Protein AF-A0A6A1VJR3-F1 (afdb_monomer)

InterPro domains:
  IPR004252 Probable transposase, Ptta/En/Spm, plant [PF03004] (44-115)

Organism: NCBI:txid262757

Mean predicted aligned error: 19.26 Å

Sequence (245 aa):
MKQKLKRIPKKVGTKIRSKVIATLLRMRHRAITCKNQILINNFFHKRSKQNKKNRSKLTVNHAAGSRSFQRTRACMKNQESGNINPAELYKKNYTNKDGIWTSEGAREIYERMDAFQRQCDLEGKTYTEIEHQLAKARDEIEAMRAAREKDLQEFAKKQAEMEATLRDHREEQRVEQERIRLEQEERMKREQEHMQQGTRAHAKGARALRAEISKELEKKMSSVMEKKMSDMSKRLFSQFGGSKR

Foldseek 3Di:
DDDDDDDDDPPPVVVVVVVVVVVVVVVVVVVVVVVVVVVVVVVVVVVVVVVVVVVVPDQDPPPPDPVSLVVLVVVVCVVDVDDDDPLVSLQVNQATPVSHGVDPVSVVVSVVSVVVVVVCVVVVPDPVNVVVVVVVVVVVVVVVVVVVVVVVVVVVVVVVVVVVVVVVVVVVVVVVVVVVVVVVVVVVVVVVVVVVVVVVVVVVVVVVVVVVVVVVVVVVVVVVVVVVVVVVVVVVCVVPVPDDD

Secondary structure (DSSP, 8-state):
-----PPPPTHHHHHHHHHHHHHHHHHHHHHHHHHHHHHHHHHHHHHHHHHHHHHHT-SS----SHHHHHHHHHHHHTTSSSPPPHHHHHHHHHB-TTS-BS-HHHHHHHHHHHHHHHHHHHHT--HHHHHHHHHHHHHHHHHHHHHHHHHHHHHHHHHHHHHHHHHHHHHHHHHHHHHHHHHHHHHHHHHHHHHHHHHHHHHHHHHHHHHHHHHHHHHHHHHHHHHHHHHHHHHHHHHHS----

Radius of gyration: 67.04 Å; Cα contacts (8 Å, |Δi|>4): 44; chains: 1; bounding box: 123×110×189 Å

pLDDT: mean 81.57, std 14.19, range [41.84, 97.94]

Structure (mmCIF, N/CA/C/O backbone):
data_AF-A0A6A1VJR3-F1
#
_entry.id   AF-A0A6A1VJR3-F1
#
loop_
_atom_site.group_PDB
_atom_site.id
_atom_site.type_symbol
_atom_site.label_atom_id
_atom_site.label_alt_id
_atom_site.label_comp_id
_atom_site.label_asym_id
_atom_site.label_entity_id
_atom_site.label_seq_id
_atom_site.pdbx_PDB_ins_code
_atom_site.Cartn_x
_atom_site.Cartn_y
_atom_site.Cartn_z
_atom_site.occupancy
_atom_site.B_iso_or_equiv
_atom_site.auth_seq_id
_atom_site.auth_comp_id
_atom_site.auth_asym_id
_atom_site.auth_atom_id
_atom_site.pdbx_PDB_model_num
ATOM 1 N N . MET A 1 1 ? 8.946 88.472 82.057 1.00 41.84 1 MET A N 1
ATOM 2 C CA . MET A 1 1 ? 9.487 87.509 81.069 1.00 41.84 1 MET A CA 1
ATOM 3 C C . MET A 1 1 ? 8.336 86.857 80.308 1.00 41.84 1 MET A C 1
ATOM 5 O O . MET A 1 1 ? 7.539 86.157 80.915 1.00 41.84 1 MET A O 1
ATOM 9 N N . LYS A 1 2 ? 8.181 87.141 79.007 1.00 45.72 2 LYS A N 1
ATOM 10 C CA . LYS A 1 2 ? 7.113 86.566 78.168 1.00 45.72 2 LYS A CA 1
ATOM 11 C C . LYS A 1 2 ? 7.590 85.228 77.593 1.00 45.72 2 LYS A C 1
ATOM 13 O O . LYS A 1 2 ? 8.343 85.224 76.629 1.00 45.72 2 LYS A O 1
ATOM 18 N N . GLN A 1 3 ? 7.145 84.103 78.145 1.00 50.97 3 GLN A N 1
ATOM 19 C CA . GLN A 1 3 ? 7.228 82.811 77.458 1.00 50.97 3 GLN A CA 1
ATOM 20 C C . GLN A 1 3 ? 5.816 82.384 77.074 1.00 50.97 3 GLN A C 1
ATOM 22 O O . GLN A 1 3 ? 5.014 82.029 77.934 1.00 50.97 3 GLN A O 1
ATOM 27 N N . LYS A 1 4 ? 5.490 82.433 75.780 1.00 49.91 4 LYS A N 1
ATOM 28 C CA . LYS A 1 4 ? 4.275 81.802 75.265 1.00 49.91 4 LYS A CA 1
ATOM 29 C C . LYS A 1 4 ? 4.565 80.999 73.999 1.00 49.91 4 LYS A C 1
ATOM 31 O O . LYS A 1 4 ? 4.852 81.541 72.941 1.00 49.91 4 LYS A O 1
ATOM 36 N N . LEU A 1 5 ? 4.379 79.693 74.198 1.00 50.50 5 LEU A N 1
ATOM 37 C CA . LEU A 1 5 ? 3.800 78.705 73.289 1.00 50.50 5 LEU A CA 1
ATOM 38 C C . LEU A 1 5 ? 4.655 78.265 72.090 1.00 50.50 5 LEU A C 1
ATOM 40 O O . LEU A 1 5 ? 4.442 78.670 70.949 1.00 50.50 5 LEU A O 1
ATOM 44 N N . LYS A 1 6 ? 5.525 77.274 72.341 1.00 58.12 6 LYS A N 1
ATOM 45 C CA . LYS A 1 6 ? 5.940 76.314 71.305 1.00 58.12 6 LYS A CA 1
ATOM 46 C C . LYS A 1 6 ? 4.683 75.618 70.763 1.00 58.12 6 LYS A C 1
ATOM 48 O O . LYS A 1 6 ? 3.972 74.938 71.500 1.00 58.12 6 LYS A O 1
ATOM 53 N N . ARG A 1 7 ? 4.398 75.818 69.471 1.00 57.84 7 ARG A N 1
ATOM 54 C CA . ARG A 1 7 ? 3.301 75.168 68.738 1.00 57.84 7 ARG A CA 1
ATOM 55 C C . ARG A 1 7 ? 3.433 73.644 68.829 1.00 57.84 7 ARG A C 1
ATOM 57 O O . ARG A 1 7 ? 4.378 73.069 68.298 1.00 57.84 7 ARG A O 1
ATOM 64 N N . ILE A 1 8 ? 2.444 72.997 69.441 1.00 57.97 8 ILE A N 1
ATOM 65 C CA . ILE A 1 8 ? 2.274 71.540 69.399 1.00 57.97 8 ILE A CA 1
ATOM 66 C C . ILE A 1 8 ? 1.983 71.129 67.938 1.00 57.97 8 ILE A C 1
ATOM 68 O O . ILE A 1 8 ? 1.106 71.723 67.299 1.00 57.97 8 ILE A O 1
ATOM 72 N N . PRO A 1 9 ? 2.687 70.138 67.363 1.00 53.12 9 PRO A N 1
ATOM 73 C CA . PRO A 1 9 ? 2.502 69.751 65.969 1.00 53.12 9 PRO A CA 1
ATOM 74 C C . PRO A 1 9 ? 1.171 69.006 65.763 1.00 53.12 9 PRO A C 1
ATOM 76 O O . PRO A 1 9 ? 0.980 67.894 66.250 1.00 53.12 9 PRO A O 1
ATOM 79 N N . LYS A 1 10 ? 0.273 69.566 64.934 1.00 55.84 10 LYS A N 1
ATOM 80 C CA . LYS A 1 10 ? -1.026 68.982 64.508 1.00 55.84 10 LYS A CA 1
ATOM 81 C C . LYS A 1 10 ? -0.933 67.611 63.791 1.00 55.84 10 LYS A C 1
ATOM 83 O O . LYS A 1 10 ? -1.941 67.089 63.327 1.00 55.84 10 LYS A O 1
ATOM 88 N N . LYS A 1 11 ? 0.262 67.020 63.664 1.00 53.94 11 LYS A N 1
ATOM 89 C CA . LYS A 1 11 ? 0.548 65.857 62.803 1.00 53.94 11 LYS A CA 1
ATOM 90 C C . LYS A 1 11 ? 0.338 64.487 63.469 1.00 53.94 11 LYS A C 1
ATOM 92 O O . LYS A 1 11 ? 0.287 63.486 62.762 1.00 53.94 11 LYS A O 1
ATOM 97 N N . VAL A 1 12 ? 0.199 64.410 64.797 1.00 53.69 12 VAL A N 1
ATOM 98 C CA . VAL A 1 12 ? 0.071 63.115 65.507 1.00 53.69 12 VAL A CA 1
ATOM 99 C C . VAL A 1 12 ? -1.386 62.619 65.538 1.00 53.69 12 VAL A C 1
ATOM 101 O O . VAL A 1 12 ? -1.647 61.438 65.310 1.00 53.69 12 VAL A O 1
ATOM 104 N N . GLY A 1 13 ? -2.360 63.522 65.708 1.00 51.47 13 GLY A N 1
ATOM 105 C CA . GLY A 1 13 ? -3.788 63.173 65.774 1.00 51.47 13 GLY A CA 1
ATOM 106 C C . GLY A 1 13 ? -4.397 62.697 64.447 1.00 51.47 13 GLY A C 1
ATOM 107 O O . GLY A 1 13 ? -5.284 61.845 64.442 1.00 51.47 13 GLY A O 1
ATOM 108 N N . THR A 1 14 ? -3.899 63.181 63.306 1.00 55.81 14 THR A N 1
ATOM 109 C CA . THR A 1 14 ? -4.382 62.780 61.970 1.00 55.81 14 THR A CA 1
ATOM 110 C C . THR A 1 14 ? -3.954 61.363 61.589 1.00 55.81 14 THR A C 1
ATOM 112 O O . THR A 1 14 ? -4.728 60.646 60.960 1.00 55.81 14 THR A O 1
ATOM 115 N N . LYS A 1 15 ? -2.767 60.916 62.025 1.00 56.97 15 LYS A N 1
ATOM 116 C CA . LYS A 1 15 ? -2.216 59.582 61.720 1.00 56.97 15 LYS A CA 1
ATOM 117 C C . LYS A 1 15 ? -2.874 58.458 62.532 1.00 56.97 15 LYS A C 1
ATOM 119 O O . LYS A 1 15 ? -2.977 57.330 62.059 1.00 56.97 15 LYS A O 1
ATOM 124 N N . ILE A 1 16 ? -3.339 58.762 63.745 1.00 60.34 16 ILE A N 1
ATOM 125 C CA . ILE A 1 16 ? -4.115 57.824 64.573 1.00 60.34 16 ILE A CA 1
ATOM 126 C C . ILE A 1 16 ? -5.550 57.728 64.041 1.00 60.34 16 ILE A C 1
ATOM 128 O O . ILE A 1 16 ? -6.042 56.625 63.814 1.00 60.34 16 ILE A O 1
ATOM 132 N N . ARG A 1 17 ? -6.191 58.868 63.736 1.00 60.53 17 ARG A N 1
ATOM 133 C CA . ARG A 1 17 ? -7.536 58.894 63.135 1.00 60.53 17 ARG A CA 1
ATOM 134 C C . ARG A 1 17 ? -7.581 58.167 61.787 1.00 60.53 17 ARG A C 1
ATOM 136 O O . ARG A 1 17 ? -8.498 57.383 61.565 1.00 60.53 17 ARG A O 1
ATOM 143 N N . SER A 1 18 ? -6.574 58.340 60.925 1.00 64.25 18 SER A N 1
ATOM 144 C CA . SER A 1 18 ? -6.518 57.640 59.634 1.00 64.25 18 SER A CA 1
ATOM 145 C C . SER A 1 18 ? -6.341 56.124 59.781 1.00 64.25 18 SER A C 1
ATOM 147 O O . SER A 1 18 ? -7.000 55.367 59.071 1.00 64.25 18 SER A O 1
ATOM 149 N N . LYS A 1 19 ? -5.533 55.656 60.744 1.00 71.25 19 LYS A N 1
ATOM 150 C CA . LYS A 1 19 ? -5.387 54.221 61.047 1.00 71.25 19 LYS A CA 1
ATOM 151 C C . LYS A 1 19 ? -6.678 53.601 61.584 1.00 71.25 19 LYS A C 1
ATOM 153 O O . LYS A 1 19 ? -7.037 52.505 61.161 1.00 71.25 19 LYS A O 1
ATOM 158 N N . VAL A 1 20 ? -7.383 54.293 62.480 1.00 77.25 20 VAL A N 1
ATOM 159 C CA . VAL A 1 20 ? -8.661 53.817 63.038 1.00 77.25 20 VAL A CA 1
ATOM 160 C C . VAL A 1 20 ? -9.730 53.726 61.947 1.00 77.25 20 VAL A C 1
ATOM 162 O O . VAL A 1 20 ? -10.380 52.689 61.812 1.00 77.25 20 VAL A O 1
ATOM 165 N N . ILE A 1 21 ? -9.851 54.755 61.101 1.00 76.62 21 ILE A N 1
ATOM 166 C CA . ILE A 1 21 ? -10.787 54.760 59.967 1.00 76.62 21 ILE A CA 1
ATOM 167 C C . ILE A 1 21 ? -10.450 53.638 58.972 1.00 76.62 21 ILE A C 1
ATOM 169 O O . ILE A 1 21 ? -11.341 52.896 58.562 1.00 76.62 21 ILE A O 1
ATOM 173 N N . ALA A 1 22 ? -9.171 53.437 58.637 1.00 75.06 22 ALA A N 1
ATOM 174 C CA . ALA A 1 22 ? -8.743 52.358 57.744 1.00 75.06 22 ALA A CA 1
ATOM 175 C C . ALA A 1 22 ? -9.049 50.958 58.307 1.00 75.06 22 ALA A C 1
ATOM 177 O O . ALA A 1 22 ? -9.389 50.036 57.564 1.00 75.06 22 ALA A O 1
ATOM 178 N N . THR A 1 23 ? -8.944 50.765 59.622 1.00 79.69 23 THR A N 1
ATOM 179 C CA . THR A 1 23 ? -9.302 49.495 60.271 1.00 79.69 23 THR A CA 1
ATOM 180 C C . THR A 1 23 ? -10.814 49.269 60.269 1.00 79.69 23 THR A C 1
ATOM 182 O O . THR A 1 23 ? -11.252 48.184 59.891 1.00 79.69 23 THR A O 1
ATOM 185 N N . LEU A 1 24 ? -11.617 50.295 60.566 1.00 82.25 24 LEU A N 1
ATOM 186 C CA . LEU A 1 24 ? -13.082 50.219 60.489 1.00 82.25 24 LEU A CA 1
ATOM 187 C C . LEU A 1 24 ? -13.577 49.918 59.066 1.00 82.25 24 LEU A C 1
ATOM 189 O O . LEU A 1 24 ? -14.458 49.077 58.884 1.00 82.25 24 LEU A O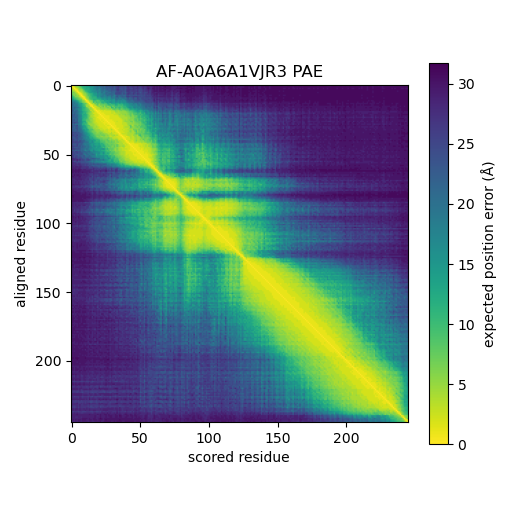 1
ATOM 193 N N . LEU A 1 25 ? -12.982 50.546 58.048 1.00 82.31 25 LEU A N 1
ATOM 194 C CA . LEU A 1 25 ? -13.295 50.269 56.644 1.00 82.31 25 LEU A CA 1
ATOM 195 C C . LEU A 1 25 ? -12.939 48.829 56.249 1.00 82.31 25 LEU A C 1
ATOM 197 O O . LEU A 1 25 ? -13.741 48.161 55.598 1.00 82.31 25 LEU A O 1
ATOM 201 N N . ARG A 1 26 ? -11.794 48.303 56.704 1.00 77.31 26 ARG A N 1
ATOM 202 C CA . ARG A 1 26 ? -11.412 46.896 56.477 1.00 77.31 26 ARG A CA 1
ATOM 203 C C . ARG A 1 26 ? -12.354 45.911 57.167 1.00 77.31 26 ARG A C 1
ATOM 205 O O . ARG A 1 26 ? -12.714 44.902 56.563 1.00 77.31 26 ARG A O 1
ATOM 212 N N . MET A 1 27 ? -12.784 46.199 58.396 1.00 83.62 27 MET A N 1
ATOM 213 C CA . MET A 1 27 ? -13.771 45.377 59.106 1.00 83.62 27 MET A CA 1
ATOM 214 C C . MET A 1 27 ? -15.122 45.374 58.383 1.00 83.62 27 MET A C 1
ATOM 216 O O . MET A 1 27 ? -15.705 44.309 58.192 1.00 83.62 27 MET A O 1
ATOM 220 N N . ARG A 1 28 ? -15.587 46.538 57.909 1.00 81.50 28 ARG A N 1
ATOM 221 C CA . ARG A 1 28 ? -16.808 46.645 57.094 1.00 81.50 28 ARG A CA 1
ATOM 222 C C . ARG A 1 28 ? -16.696 45.869 55.788 1.00 81.50 28 ARG A C 1
ATOM 224 O O . ARG A 1 28 ? -17.597 45.098 55.476 1.00 81.50 28 ARG A O 1
ATOM 231 N N . HIS A 1 29 ? -15.584 46.009 55.069 1.00 79.00 29 HIS A N 1
ATOM 232 C CA . HIS A 1 29 ? -15.345 45.258 53.840 1.00 79.00 29 HIS A CA 1
ATOM 233 C C . HIS A 1 29 ? -15.372 43.743 54.094 1.00 79.00 29 HIS A C 1
ATOM 235 O O . HIS A 1 29 ? -16.088 43.029 53.402 1.00 79.00 29 HIS A O 1
ATOM 241 N N . ARG A 1 30 ? -14.685 43.249 55.138 1.00 76.19 30 ARG A N 1
ATOM 242 C CA . ARG A 1 30 ? -14.718 41.824 55.528 1.00 76.19 30 ARG A CA 1
ATOM 243 C C . ARG A 1 30 ? -16.117 41.336 55.910 1.00 76.19 30 ARG A C 1
ATOM 245 O O . ARG A 1 30 ? -16.492 40.219 55.568 1.00 76.19 30 ARG A O 1
ATOM 252 N N . ALA A 1 31 ? -16.898 42.154 56.613 1.00 77.56 31 ALA A N 1
ATOM 253 C CA . ALA A 1 31 ? -18.269 41.804 56.972 1.00 77.56 31 ALA A CA 1
ATOM 254 C C . ALA A 1 31 ? -19.175 41.704 55.733 1.00 77.56 31 ALA A C 1
ATOM 256 O O . ALA A 1 31 ? -19.999 40.795 55.648 1.00 77.56 31 ALA A O 1
ATOM 257 N N . ILE A 1 32 ? -19.003 42.604 54.759 1.00 76.56 32 ILE A N 1
ATOM 258 C CA . ILE A 1 32 ? -19.738 42.580 53.487 1.00 76.56 32 ILE A CA 1
ATOM 259 C C . ILE A 1 32 ? -19.333 41.359 52.654 1.00 76.56 32 ILE A C 1
ATOM 261 O O . ILE A 1 32 ? -20.208 40.628 52.195 1.00 76.56 32 ILE A O 1
ATOM 265 N N . THR A 1 33 ? -18.034 41.077 52.507 1.00 68.50 33 THR A N 1
ATOM 266 C CA . THR A 1 33 ? -17.574 39.906 51.741 1.00 68.50 33 THR A CA 1
ATOM 267 C C . THR A 1 33 ? -18.037 38.595 52.372 1.00 68.50 33 THR A C 1
ATOM 269 O O . THR A 1 33 ? -18.496 37.710 51.656 1.00 68.50 33 THR A O 1
ATOM 272 N N . CYS A 1 34 ? -18.002 38.481 53.703 1.00 72.06 34 CYS A N 1
ATOM 273 C CA . CYS A 1 34 ? -18.505 37.307 54.417 1.00 72.06 34 CYS A CA 1
ATOM 274 C C . CYS A 1 34 ? -20.017 37.109 54.205 1.00 72.06 34 CYS A C 1
ATOM 276 O O . CYS A 1 34 ? -20.459 36.016 53.851 1.00 72.06 34 CYS A O 1
ATOM 278 N N . LYS A 1 35 ? -20.819 38.177 54.330 1.00 77.56 35 LYS A N 1
ATOM 279 C CA . LYS A 1 35 ? -22.266 38.123 54.058 1.00 77.56 35 LYS A CA 1
ATOM 280 C C . LYS A 1 35 ? -22.563 37.723 52.613 1.00 77.56 35 LYS A C 1
ATOM 282 O O . LYS A 1 35 ? -23.411 36.863 52.390 1.00 77.56 35 LYS A O 1
ATOM 287 N N . ASN A 1 36 ? -21.837 38.285 51.649 1.00 76.81 36 ASN A N 1
ATOM 288 C CA . ASN A 1 36 ? -21.990 37.935 50.239 1.00 76.81 36 ASN A CA 1
ATOM 289 C C . ASN A 1 36 ? -21.641 36.461 49.989 1.00 76.81 36 ASN A C 1
ATOM 291 O O . ASN A 1 36 ? -22.401 35.769 49.318 1.00 76.81 36 ASN A O 1
ATOM 295 N N . GLN A 1 37 ? -20.569 35.944 50.597 1.00 72.31 37 GLN A N 1
ATOM 296 C CA . GLN A 1 37 ? -20.203 34.529 50.492 1.00 72.31 37 GLN A CA 1
ATOM 297 C C . GLN A 1 37 ? -21.298 33.604 51.046 1.00 72.31 37 GLN A C 1
ATOM 299 O O . GLN A 1 37 ? -21.641 32.602 50.419 1.00 72.31 37 GLN A O 1
ATOM 304 N N . ILE A 1 38 ? -21.886 33.948 52.196 1.00 77.62 38 ILE A N 1
ATOM 305 C CA . ILE A 1 38 ? -22.983 33.182 52.808 1.00 77.62 38 ILE A CA 1
ATOM 306 C C . ILE A 1 38 ? -24.231 33.202 51.915 1.00 77.62 38 ILE A C 1
ATOM 308 O O . ILE A 1 38 ? -24.852 32.160 51.698 1.00 77.62 38 ILE A O 1
ATOM 312 N N . LEU A 1 39 ? -24.594 34.363 51.364 1.00 75.88 39 LEU A N 1
ATOM 313 C CA . LEU A 1 39 ? -25.741 34.498 50.460 1.00 75.88 39 LEU A CA 1
ATOM 314 C C . LEU A 1 39 ? -25.555 33.681 49.180 1.00 75.88 39 LEU A C 1
ATOM 316 O O . LEU A 1 39 ? -26.463 32.947 48.784 1.00 75.88 39 LEU A O 1
ATOM 320 N N . ILE A 1 40 ? -24.364 33.749 48.582 1.00 73.94 40 ILE A N 1
ATOM 321 C CA . ILE A 1 40 ? -23.993 32.960 47.406 1.00 73.94 40 ILE A CA 1
ATOM 322 C C . ILE A 1 40 ? -24.095 31.461 47.728 1.00 73.94 40 ILE A C 1
ATOM 324 O O . ILE A 1 40 ? -24.782 30.724 47.019 1.00 73.94 40 ILE A O 1
ATOM 328 N N . ASN A 1 41 ? -23.510 31.008 48.840 1.00 80.25 41 ASN A N 1
ATOM 329 C CA . ASN A 1 41 ? -23.563 29.604 49.262 1.00 80.25 41 ASN A CA 1
ATOM 330 C C . ASN A 1 41 ? -25.002 29.113 49.496 1.00 80.25 41 ASN A C 1
ATOM 332 O O . ASN A 1 41 ? -25.361 28.014 49.062 1.00 80.25 41 ASN A O 1
ATOM 336 N N . ASN A 1 42 ? -25.849 29.929 50.126 1.00 84.56 42 ASN A N 1
ATOM 337 C CA . ASN A 1 42 ? -27.261 29.614 50.351 1.00 84.56 42 ASN A CA 1
ATOM 338 C C . ASN A 1 42 ? -28.055 29.538 49.040 1.00 84.56 42 ASN A C 1
ATOM 340 O O . ASN A 1 42 ? -28.904 28.656 48.878 1.00 84.56 42 ASN A O 1
ATOM 344 N N . PHE A 1 43 ? -27.768 30.423 48.084 1.00 84.25 43 PHE A N 1
ATOM 345 C CA . PHE A 1 43 ? -28.367 30.391 46.752 1.00 84.25 43 PHE A CA 1
ATOM 346 C C . PHE A 1 43 ? -27.988 29.115 45.988 1.00 84.25 43 PHE A C 1
ATOM 348 O O . PHE A 1 43 ? -28.869 28.444 45.441 1.00 84.25 43 PHE A O 1
ATOM 355 N N . PHE A 1 44 ? -26.712 28.717 46.026 1.00 79.00 44 PHE A N 1
ATOM 356 C CA . PHE A 1 44 ? -26.247 27.453 45.449 1.00 79.00 44 PHE A CA 1
ATOM 357 C C . PHE A 1 44 ? -26.919 26.238 46.094 1.00 79.00 44 PHE A C 1
ATOM 359 O O . PHE A 1 44 ? -27.382 25.353 45.377 1.00 79.00 44 PHE A O 1
ATOM 366 N N . HIS A 1 45 ? -27.051 26.200 47.423 1.00 79.94 45 HIS A N 1
ATOM 367 C CA . HIS A 1 45 ? -27.732 25.100 48.114 1.00 79.94 45 HIS A CA 1
ATOM 368 C C . HIS A 1 45 ? -29.214 25.008 47.737 1.00 79.94 45 HIS A C 1
ATOM 370 O O . HIS A 1 45 ? -29.717 23.911 47.486 1.00 79.94 45 HIS A O 1
ATOM 376 N N . LYS A 1 46 ? -29.913 26.147 47.639 1.00 87.19 46 LYS A N 1
ATOM 377 C CA . LYS A 1 46 ? -31.311 26.190 47.182 1.00 87.19 46 LYS A CA 1
ATOM 378 C C . LYS A 1 46 ? -31.443 25.692 45.741 1.00 87.19 46 LYS A C 1
ATOM 380 O O . LYS A 1 46 ? -32.258 24.806 45.485 1.00 87.19 46 LYS A O 1
ATOM 385 N N . ARG A 1 47 ? -30.604 26.183 44.819 1.00 84.81 47 ARG A N 1
ATOM 386 C CA . ARG A 1 47 ? -30.585 25.707 43.424 1.00 84.81 47 ARG A CA 1
ATOM 387 C C . ARG A 1 47 ? -30.214 24.230 43.315 1.00 84.81 47 ARG A C 1
ATOM 389 O O . ARG A 1 47 ? -30.838 23.522 42.539 1.00 84.81 47 ARG A O 1
ATOM 396 N N . SER A 1 48 ? -29.273 23.736 44.115 1.00 82.75 48 SER A N 1
ATOM 397 C CA . SER A 1 48 ? -28.887 22.319 44.150 1.00 82.75 48 SER A CA 1
ATOM 398 C C . SER A 1 48 ? -30.037 21.418 44.616 1.00 82.75 48 SER A C 1
ATOM 400 O O . SER A 1 48 ? -30.360 20.432 43.950 1.00 82.75 48 SER A O 1
ATOM 402 N N . LYS A 1 49 ? -30.736 21.791 45.701 1.00 83.44 49 LYS A N 1
ATOM 403 C CA . LYS A 1 49 ? -31.939 21.079 46.172 1.00 83.44 49 LYS A CA 1
ATOM 404 C C . LYS A 1 49 ? -33.034 21.062 45.105 1.00 83.44 49 LYS A C 1
ATOM 406 O O . LYS A 1 49 ? -33.613 20.008 44.837 1.00 83.44 49 LYS A O 1
ATOM 411 N N . GLN A 1 50 ? -33.269 22.201 44.452 1.00 85.00 50 GLN A N 1
ATOM 412 C CA . GLN A 1 50 ? -34.239 22.296 43.365 1.00 85.00 50 GLN A CA 1
ATOM 413 C C . GLN A 1 50 ? -33.822 21.451 42.153 1.00 85.00 50 GLN A C 1
ATOM 415 O O . GLN A 1 50 ? -34.640 20.708 41.623 1.00 85.00 50 GLN A O 1
ATOM 420 N N . ASN A 1 51 ? -32.548 21.477 41.759 1.00 82.81 51 ASN A N 1
ATOM 421 C CA . ASN A 1 51 ? -32.016 20.663 40.667 1.00 82.81 51 ASN A CA 1
ATOM 422 C C . ASN A 1 51 ? -32.123 19.164 40.964 1.00 82.81 51 ASN A C 1
ATOM 424 O O . ASN A 1 51 ? -32.438 18.393 40.062 1.00 82.81 51 ASN A O 1
ATOM 428 N N . LYS A 1 52 ? -31.939 18.735 42.220 1.00 81.44 52 LYS A N 1
ATOM 429 C CA . LYS A 1 52 ? -32.159 17.341 42.636 1.00 81.44 52 LYS A CA 1
ATOM 430 C C . LYS A 1 52 ? -33.627 16.930 42.468 1.00 81.44 52 LYS A C 1
ATOM 432 O O . LYS A 1 52 ? -33.891 15.875 41.899 1.00 81.44 52 LYS A O 1
ATOM 437 N N . LYS A 1 53 ? -34.567 17.788 42.887 1.00 84.50 53 LYS A N 1
ATOM 438 C CA . LYS A 1 53 ? -36.018 17.580 42.706 1.00 84.50 53 LYS A CA 1
ATOM 439 C C . LYS A 1 53 ? -36.445 17.635 41.234 1.00 84.50 53 LYS A C 1
ATOM 441 O O . LYS A 1 53 ? -37.347 16.916 40.827 1.00 84.50 53 LYS A O 1
ATOM 446 N N . ASN A 1 54 ? -35.808 18.469 40.419 1.00 80.94 54 ASN A N 1
ATOM 447 C CA . ASN A 1 54 ? -36.084 18.534 38.984 1.00 80.94 54 ASN A CA 1
ATOM 448 C C . ASN A 1 54 ? -35.537 17.289 38.270 1.00 80.94 54 ASN A C 1
ATOM 450 O O . ASN A 1 54 ? -36.224 16.698 37.446 1.00 80.94 54 ASN A O 1
ATOM 454 N N . ARG A 1 55 ? -34.347 16.818 38.658 1.00 74.50 55 ARG A N 1
ATOM 455 C CA . ARG A 1 55 ? -33.749 15.582 38.138 1.00 74.50 55 ARG A CA 1
ATOM 456 C C . ARG A 1 55 ? -34.559 14.335 38.493 1.00 74.50 55 ARG A C 1
ATOM 458 O O . ARG A 1 55 ? -34.626 13.409 37.691 1.00 74.50 55 ARG A O 1
ATOM 465 N N . SER A 1 56 ? -35.193 14.289 39.667 1.00 71.81 56 SER A N 1
ATOM 466 C CA . SER A 1 56 ? -36.040 13.147 40.037 1.00 71.81 56 SER A CA 1
ATOM 467 C C . SER A 1 56 ? -37.301 13.035 39.175 1.00 71.81 56 SER A C 1
ATOM 469 O O . SER A 1 56 ? -37.805 11.927 39.029 1.00 71.81 56 SER A O 1
ATOM 471 N N . LYS A 1 57 ? -37.761 14.136 38.562 1.00 79.25 57 LYS A N 1
ATOM 472 C CA . LYS A 1 57 ? -38.921 14.175 37.655 1.00 79.25 57 LYS A CA 1
ATOM 473 C C . LYS A 1 57 ? -38.607 13.767 36.211 1.00 79.25 57 LYS A C 1
ATOM 475 O O . LYS A 1 57 ? -39.533 13.553 35.444 1.00 79.25 57 LYS A O 1
ATOM 480 N N . LEU A 1 58 ? -37.329 13.674 35.831 1.00 67.69 58 LEU A N 1
ATOM 481 C CA . LEU A 1 58 ? -36.947 13.186 34.503 1.00 67.69 58 LEU A CA 1
ATOM 482 C C . LEU A 1 58 ? -37.292 11.698 34.383 1.00 67.69 58 LEU A C 1
ATOM 484 O O . LEU A 1 58 ? -36.888 10.904 35.236 1.00 67.69 58 LEU A O 1
ATOM 488 N N . THR A 1 59 ? -38.037 11.342 33.343 1.00 63.06 59 THR A N 1
ATOM 489 C CA . THR A 1 59 ? -38.450 9.966 33.023 1.00 63.06 59 THR A CA 1
ATOM 490 C C . THR A 1 59 ? -37.364 9.230 32.245 1.00 63.06 59 THR A C 1
ATOM 492 O O . THR A 1 59 ? -37.066 8.071 32.525 1.00 63.06 59 THR A O 1
ATOM 495 N N . VAL A 1 60 ? -36.701 9.952 31.341 1.00 58.09 60 VAL A N 1
ATOM 496 C CA . VAL A 1 60 ? -35.566 9.464 30.564 1.00 58.09 60 VAL A CA 1
ATOM 497 C C . VAL A 1 60 ? -34.267 9.871 31.246 1.00 58.09 60 VAL A C 1
ATOM 499 O O . VAL A 1 60 ? -34.037 11.046 31.554 1.00 58.09 60 VAL A O 1
ATOM 502 N N . ASN A 1 61 ? -33.379 8.902 31.455 1.00 60.28 61 ASN A N 1
ATOM 503 C CA . ASN A 1 61 ? -31.998 9.179 31.825 1.00 60.28 61 ASN A CA 1
ATOM 504 C C . ASN A 1 61 ? -31.267 9.731 30.589 1.00 60.28 61 ASN A C 1
ATOM 506 O O . ASN A 1 61 ? -30.491 9.017 29.965 1.00 60.28 61 ASN A O 1
ATOM 510 N N . HIS A 1 62 ? -31.499 10.992 30.195 1.00 55.91 62 HIS A N 1
ATOM 511 C CA . HIS A 1 62 ? -30.677 11.604 29.147 1.00 55.91 62 HIS A CA 1
ATOM 512 C C . HIS A 1 62 ? -29.263 11.807 29.678 1.00 55.91 62 HIS A C 1
ATOM 514 O O . HIS A 1 62 ? -28.931 12.778 30.359 1.00 55.91 62 HIS A O 1
ATOM 520 N N . ALA A 1 63 ? -28.438 10.821 29.377 1.00 54.19 63 ALA A N 1
ATOM 521 C CA . ALA A 1 63 ? -27.045 10.754 29.732 1.00 54.19 63 ALA A CA 1
ATOM 522 C C . ALA A 1 63 ? -26.254 10.537 28.433 1.00 54.19 63 ALA A C 1
ATOM 524 O O . ALA A 1 63 ? -25.460 9.613 28.312 1.00 54.19 63 ALA A O 1
ATOM 525 N N . ALA A 1 64 ? -26.508 11.372 27.425 1.00 48.31 64 ALA A N 1
ATOM 526 C CA . ALA A 1 64 ? -25.741 11.360 26.188 1.00 48.31 64 ALA A CA 1
ATOM 527 C C . ALA A 1 64 ? -24.357 11.979 26.458 1.00 48.31 64 ALA A C 1
ATOM 529 O O . ALA A 1 64 ? -24.229 13.191 26.626 1.00 48.31 64 ALA A O 1
ATOM 530 N N . GLY A 1 65 ? -23.331 11.133 26.583 1.00 56.12 65 GLY A N 1
ATOM 531 C CA . GLY A 1 65 ? -21.927 11.545 26.694 1.00 56.12 65 GLY A CA 1
ATOM 532 C C . GLY A 1 65 ? -21.060 10.576 27.503 1.00 56.12 65 GLY A C 1
ATOM 533 O O . GLY A 1 65 ? -21.525 9.952 28.446 1.00 56.12 65 GLY A O 1
ATOM 534 N N . SER A 1 66 ? -19.762 10.493 27.206 1.00 55.25 66 SER A N 1
ATOM 535 C CA . SER A 1 66 ? -18.797 9.599 27.887 1.00 55.25 66 SER A CA 1
ATOM 536 C C . SER A 1 66 ? -18.776 9.733 29.421 1.00 55.25 66 SER A C 1
ATOM 538 O O . SER A 1 66 ? -18.556 8.762 30.150 1.00 55.25 66 SER A O 1
ATOM 540 N N . ARG A 1 67 ? -19.077 10.933 29.934 1.00 54.62 67 ARG A N 1
ATOM 541 C CA . ARG A 1 67 ? -19.163 11.225 31.373 1.00 54.62 67 ARG A CA 1
ATOM 542 C C . ARG A 1 67 ? -20.339 10.535 32.067 1.00 54.62 67 ARG A C 1
ATOM 544 O O . ARG A 1 67 ? -20.271 10.340 33.280 1.00 54.62 67 ARG A O 1
ATOM 551 N N . SER A 1 68 ? -21.417 10.181 31.365 1.00 68.44 68 SER A N 1
ATOM 552 C CA . SER A 1 68 ? -22.512 9.413 31.968 1.00 68.44 68 SER A CA 1
ATOM 553 C C . SER A 1 68 ? -22.110 7.962 32.178 1.00 68.44 68 SER A C 1
ATOM 555 O O . SER A 1 68 ? -22.252 7.463 33.288 1.00 68.44 68 SER A O 1
ATOM 557 N N . PHE A 1 69 ? -21.502 7.346 31.166 1.00 71.38 69 PHE A N 1
ATOM 558 C CA . PHE A 1 69 ? -21.073 5.955 31.182 1.00 71.38 69 PHE A CA 1
ATOM 559 C C . PHE A 1 69 ? -20.047 5.691 32.287 1.00 71.38 69 PHE A C 1
ATOM 561 O O . PHE A 1 69 ? -20.210 4.773 33.090 1.00 71.38 69 PHE A O 1
ATOM 568 N N . GLN A 1 70 ? -19.036 6.559 32.412 1.00 75.50 70 GLN A N 1
ATOM 569 C CA . GLN A 1 70 ? -18.050 6.482 33.496 1.00 75.50 70 GLN A CA 1
ATOM 570 C C . GLN A 1 70 ? -18.695 6.615 34.882 1.00 75.50 70 GLN A C 1
ATOM 572 O O . GLN A 1 70 ? -18.325 5.891 35.806 1.00 75.50 70 GLN A O 1
ATOM 577 N N . ARG A 1 71 ? -19.683 7.508 35.035 1.00 77.62 71 ARG A N 1
ATOM 578 C CA . ARG A 1 71 ? -20.417 7.669 36.298 1.00 77.62 71 ARG A CA 1
ATOM 579 C C . ARG A 1 71 ? -21.295 6.460 36.608 1.00 77.62 71 ARG A C 1
ATOM 581 O O . ARG A 1 71 ? -21.292 6.022 37.751 1.00 77.62 71 ARG A O 1
ATOM 588 N N . THR A 1 72 ? -22.018 5.921 35.628 1.00 77.62 72 THR A N 1
ATOM 589 C CA . THR A 1 72 ? -22.838 4.712 35.790 1.00 77.62 72 THR A CA 1
ATOM 590 C C . THR A 1 72 ? -21.960 3.533 36.190 1.00 77.62 72 THR A C 1
ATOM 592 O O . THR A 1 72 ? -22.257 2.863 37.177 1.00 77.62 72 THR A O 1
ATOM 595 N N . ARG A 1 73 ? -20.818 3.357 35.513 1.00 80.25 73 ARG A N 1
ATOM 596 C CA . ARG A 1 73 ? -19.815 2.348 35.858 1.00 80.25 73 ARG A CA 1
ATOM 597 C C . ARG A 1 73 ? -19.300 2.528 37.288 1.00 80.25 73 ARG A C 1
ATOM 599 O O . ARG A 1 73 ? -19.283 1.567 38.042 1.00 80.25 73 ARG A O 1
ATOM 606 N N . ALA A 1 74 ? -18.927 3.744 37.692 1.00 79.25 74 ALA A N 1
ATOM 607 C CA . ALA A 1 74 ? -18.468 4.016 39.058 1.00 79.25 74 ALA A CA 1
ATOM 608 C C . ALA A 1 74 ? -19.557 3.749 40.114 1.00 79.25 74 ALA A C 1
ATOM 610 O O . ALA A 1 74 ? -19.268 3.185 41.163 1.00 79.25 74 ALA A O 1
ATOM 611 N N . CYS A 1 75 ? -20.816 4.102 39.834 1.00 74.94 75 CYS A N 1
ATOM 612 C CA . CYS A 1 75 ? -21.937 3.794 40.722 1.00 74.94 75 CYS A CA 1
ATOM 613 C C . CYS A 1 75 ? -22.179 2.283 40.859 1.00 74.94 75 CYS A C 1
ATOM 615 O O . CYS A 1 75 ? -22.466 1.836 41.962 1.00 74.94 75 CYS A O 1
ATOM 617 N N . MET A 1 76 ? -22.041 1.506 39.778 1.00 77.00 76 MET A N 1
ATOM 618 C CA . MET A 1 76 ? -22.162 0.041 39.820 1.00 77.00 76 MET A CA 1
ATOM 619 C C . MET A 1 76 ? -21.029 -0.606 40.621 1.00 77.00 76 MET A C 1
ATOM 621 O O . MET A 1 76 ? -21.309 -1.443 41.470 1.00 77.00 76 MET A O 1
ATOM 625 N N . LYS A 1 77 ? -19.781 -0.139 40.459 1.00 74.94 77 LYS A N 1
ATOM 626 C CA . LYS A 1 77 ? -18.624 -0.646 41.226 1.00 74.94 77 LYS A CA 1
ATOM 627 C C . LYS A 1 77 ? -18.775 -0.484 42.741 1.00 74.94 77 LYS A C 1
ATOM 629 O O . LYS A 1 77 ? -18.199 -1.253 43.496 1.00 74.94 77 LYS A O 1
ATOM 634 N N . ASN A 1 78 ? -19.506 0.539 43.179 1.00 64.25 78 ASN A N 1
ATOM 635 C CA . ASN A 1 78 ? -19.713 0.823 44.599 1.00 64.25 78 ASN A CA 1
ATOM 636 C C . ASN A 1 78 ? -20.898 0.043 45.201 1.00 64.25 78 ASN A C 1
ATOM 638 O O . ASN A 1 78 ? -21.061 0.058 46.417 1.00 64.25 78 ASN A O 1
ATOM 642 N N . GLN A 1 79 ? -21.750 -0.568 44.368 1.00 62.41 79 GLN A N 1
ATOM 643 C CA . GLN A 1 79 ? -22.911 -1.366 44.789 1.00 62.41 79 GLN A CA 1
ATOM 644 C C . GLN A 1 79 ? -22.620 -2.869 44.724 1.00 62.41 79 GLN A C 1
ATOM 646 O O . GLN A 1 79 ? -23.041 -3.606 45.607 1.00 62.41 79 GLN A O 1
ATOM 651 N N . GLU A 1 80 ? -21.880 -3.306 43.706 1.00 54.84 80 GLU A N 1
ATOM 652 C CA . GLU A 1 80 ? -21.490 -4.696 43.479 1.00 54.84 80 GLU A CA 1
ATOM 653 C C . GLU A 1 80 ? -19.958 -4.760 43.476 1.00 54.84 80 GLU A C 1
ATOM 655 O O . GLU A 1 80 ? -19.300 -4.174 42.615 1.00 54.84 80 GLU A O 1
ATOM 660 N N . SER A 1 81 ? -19.369 -5.434 44.466 1.00 49.25 81 SER A N 1
ATOM 661 C CA . SER A 1 81 ? -17.918 -5.561 44.666 1.00 49.25 81 SER A CA 1
ATOM 662 C C . SER A 1 81 ? -17.263 -6.531 43.668 1.00 49.25 81 SER A C 1
ATOM 664 O O . SER A 1 81 ? -16.550 -7.451 44.066 1.00 49.25 81 SER A O 1
ATOM 666 N N . GLY A 1 82 ? -17.523 -6.359 42.369 1.00 63.22 82 GLY A N 1
ATOM 667 C CA . GLY A 1 82 ? -17.106 -7.287 41.320 1.00 63.22 82 GLY A CA 1
ATOM 668 C C . GLY A 1 82 ? -16.834 -6.634 39.964 1.00 63.22 82 GLY A C 1
ATOM 669 O O . GLY A 1 82 ? -17.096 -5.449 39.734 1.00 63.22 82 GLY A O 1
ATOM 670 N N . ASN A 1 83 ? -16.260 -7.431 39.059 1.00 69.94 83 ASN A N 1
ATOM 671 C CA . ASN A 1 83 ? -16.068 -7.067 37.658 1.00 69.94 83 ASN A CA 1
ATOM 672 C C . ASN A 1 83 ? -17.441 -6.820 37.011 1.00 69.94 83 ASN A C 1
ATOM 674 O O . ASN A 1 83 ? -18.298 -7.697 37.020 1.00 69.94 83 ASN A O 1
ATOM 678 N N . ILE A 1 84 ? -17.665 -5.613 36.489 1.00 74.12 84 ILE A N 1
ATOM 679 C CA . ILE A 1 84 ? -18.968 -5.234 35.934 1.00 74.12 84 ILE A CA 1
ATOM 680 C C . ILE A 1 84 ? -19.144 -5.912 34.580 1.00 74.12 84 ILE A C 1
ATOM 682 O O . ILE A 1 84 ? -18.370 -5.637 33.661 1.00 74.12 84 ILE A O 1
ATOM 686 N N . ASN A 1 85 ? -20.204 -6.710 34.443 1.00 79.69 85 ASN A N 1
ATOM 687 C CA . ASN A 1 85 ? -20.606 -7.280 33.162 1.00 79.69 85 ASN A CA 1
ATOM 688 C C . ASN A 1 85 ? -20.881 -6.146 32.140 1.00 79.69 85 ASN A C 1
ATOM 690 O O . ASN A 1 85 ? -21.722 -5.275 32.404 1.00 79.69 85 ASN A O 1
ATOM 694 N N . PRO A 1 86 ? -20.198 -6.131 30.978 1.00 81.06 86 PRO A N 1
ATOM 695 C CA . PRO A 1 86 ? -20.416 -5.136 29.930 1.00 81.06 86 PRO A CA 1
ATOM 696 C C . PRO A 1 86 ? -21.869 -5.042 29.442 1.00 81.06 86 PRO A C 1
ATOM 698 O O . PRO A 1 86 ? -22.347 -3.933 29.197 1.00 81.06 86 PRO A O 1
ATOM 701 N N . ALA A 1 87 ? -22.582 -6.168 29.336 1.00 84.94 87 ALA A N 1
ATOM 702 C CA . ALA A 1 87 ? -23.979 -6.205 28.900 1.00 84.94 87 ALA A CA 1
ATOM 703 C C . ALA A 1 87 ? -24.906 -5.544 29.933 1.00 84.94 87 ALA A C 1
ATOM 705 O O . ALA A 1 87 ? -25.724 -4.691 29.587 1.00 84.94 87 ALA A O 1
ATOM 706 N N . GLU A 1 88 ? -24.719 -5.841 31.221 1.00 84.75 88 GLU A N 1
ATOM 707 C CA . GLU A 1 88 ? -25.497 -5.221 32.304 1.00 84.75 88 GLU A CA 1
ATOM 708 C C . GLU A 1 88 ? -25.210 -3.720 32.441 1.00 84.75 88 GLU A C 1
ATOM 710 O O . GLU A 1 88 ? -26.118 -2.910 32.659 1.00 84.75 88 GLU A O 1
ATOM 715 N N . LEU A 1 89 ? -23.953 -3.314 32.235 1.00 85.06 89 LEU A N 1
ATOM 716 C CA . LEU A 1 89 ? -23.594 -1.900 32.168 1.00 85.06 89 LEU A CA 1
ATOM 717 C C . LEU A 1 89 ? -24.293 -1.202 30.998 1.00 85.06 89 LEU A C 1
ATOM 719 O O . LEU A 1 89 ? -24.781 -0.083 31.165 1.00 85.06 89 LEU A O 1
ATOM 723 N N . TYR A 1 90 ? -24.349 -1.840 29.829 1.00 86.88 90 TYR A N 1
ATOM 724 C CA . TYR A 1 90 ? -25.050 -1.306 28.667 1.00 86.88 90 TYR A CA 1
ATOM 725 C C . TYR A 1 90 ? -26.547 -1.137 28.966 1.00 86.88 90 TYR A C 1
ATOM 727 O O . TYR A 1 90 ? -27.058 -0.019 28.893 1.00 86.88 90 TYR A O 1
ATOM 735 N N . LYS A 1 91 ? -27.222 -2.191 29.440 1.00 87.75 91 LYS A N 1
ATOM 736 C CA . LYS A 1 91 ? -28.644 -2.166 29.827 1.00 87.75 91 LYS A CA 1
ATOM 737 C C . LYS A 1 91 ? -28.981 -0.998 30.748 1.00 87.75 91 LYS A C 1
ATOM 739 O O . LYS A 1 91 ? -29.843 -0.190 30.423 1.00 87.75 91 LYS A O 1
ATOM 744 N N . LYS A 1 92 ? -28.222 -0.811 31.834 1.00 84.06 92 LYS A N 1
ATOM 745 C CA . LYS A 1 92 ? -28.461 0.265 32.815 1.00 84.06 92 LYS A CA 1
ATOM 746 C C . LYS A 1 92 ? -28.358 1.684 32.233 1.00 84.06 92 LYS A C 1
ATOM 748 O O . LYS A 1 92 ? -28.936 2.613 32.797 1.00 84.06 92 LYS A O 1
ATOM 753 N N . ASN A 1 93 ? -27.613 1.879 31.141 1.00 84.19 93 ASN A N 1
ATOM 754 C CA . ASN A 1 93 ? -27.488 3.182 30.474 1.00 84.19 93 ASN A CA 1
ATOM 755 C C . ASN A 1 93 ? -28.584 3.435 29.428 1.00 84.19 93 ASN A C 1
ATOM 757 O O . ASN A 1 93 ? -28.847 4.596 29.119 1.00 84.19 93 ASN A O 1
ATOM 761 N N . TYR A 1 94 ? -29.223 2.382 28.917 1.00 83.25 94 TYR A N 1
ATOM 762 C CA . TYR A 1 94 ? -30.204 2.456 27.830 1.00 83.25 94 TYR A CA 1
ATOM 763 C C . TYR A 1 94 ? -31.615 2.014 28.245 1.00 83.25 94 TYR A C 1
ATOM 765 O O . TYR A 1 94 ? -32.486 1.819 27.399 1.00 83.25 94 TYR A O 1
ATOM 773 N N . THR A 1 95 ? -31.871 1.913 29.550 1.00 85.06 95 THR A N 1
ATOM 774 C CA . THR A 1 95 ? -33.210 1.733 30.119 1.00 85.06 95 THR A CA 1
ATOM 775 C C . THR A 1 95 ? -33.619 2.930 30.979 1.00 85.06 95 THR A C 1
ATOM 777 O O . THR A 1 95 ? -32.812 3.514 31.714 1.00 85.06 95 THR A O 1
ATOM 780 N N . ASN A 1 96 ? -34.901 3.282 30.919 1.00 80.62 96 ASN A N 1
ATOM 781 C CA . ASN A 1 96 ? -35.522 4.272 31.797 1.00 80.62 96 ASN A CA 1
ATOM 782 C C . ASN A 1 96 ? -35.693 3.722 33.222 1.00 80.62 96 ASN A C 1
ATOM 784 O O . ASN A 1 96 ? -35.397 2.561 33.504 1.00 80.62 96 ASN A O 1
ATOM 788 N N . LYS A 1 97 ? -36.190 4.561 34.139 1.00 76.62 97 LYS A N 1
ATOM 789 C CA . LYS A 1 97 ? -36.462 4.158 35.533 1.00 76.62 97 LYS A CA 1
ATOM 790 C C . LYS A 1 97 ? -37.439 2.983 35.640 1.00 76.62 97 LYS A C 1
ATOM 792 O O . LYS A 1 97 ? -37.299 2.180 36.552 1.00 76.62 97 LYS A O 1
ATOM 797 N N . ASP A 1 98 ? -38.358 2.875 34.687 1.00 78.69 98 ASP A N 1
ATOM 798 C CA . ASP A 1 98 ? -39.382 1.828 34.623 1.00 78.69 98 ASP A CA 1
ATOM 799 C C . ASP A 1 98 ? -38.891 0.556 33.902 1.00 78.69 98 ASP A C 1
ATOM 801 O O . ASP A 1 98 ? -39.670 -0.348 33.627 1.00 78.69 98 ASP A O 1
ATOM 805 N N . GLY A 1 99 ? -37.602 0.488 33.540 1.00 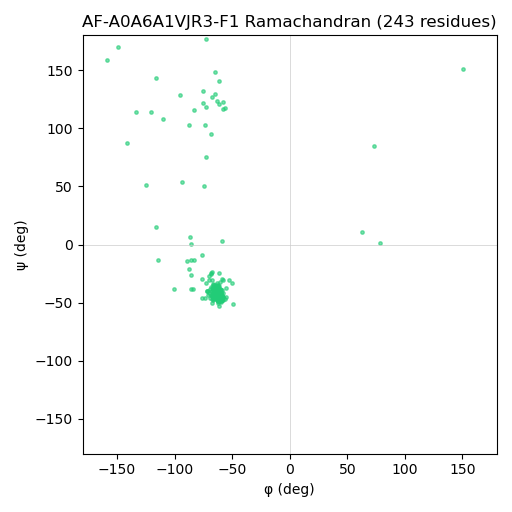81.19 99 GLY A N 1
ATOM 806 C CA . GLY A 1 99 ? -37.009 -0.656 32.836 1.00 81.19 99 GLY A CA 1
ATOM 807 C C . GLY A 1 99 ? -37.294 -0.706 31.331 1.00 81.19 99 GLY A C 1
ATOM 808 O O . GLY A 1 99 ? -36.835 -1.619 30.652 1.00 81.19 99 GLY A O 1
ATOM 809 N N . ILE A 1 100 ? -38.008 0.284 30.789 1.00 86.12 100 ILE A N 1
ATOM 810 C CA . ILE A 1 100 ? -38.305 0.388 29.355 1.00 86.12 100 ILE A CA 1
ATOM 811 C C . ILE A 1 100 ? -37.055 0.856 28.600 1.00 86.12 100 ILE A C 1
ATOM 813 O O . ILE A 1 100 ? -36.418 1.838 28.996 1.00 86.12 100 ILE A O 1
ATOM 817 N N . TRP A 1 101 ? -36.723 0.171 27.506 1.00 88.44 101 TRP A N 1
ATOM 818 C CA . TRP A 1 101 ? -35.624 0.531 26.610 1.00 88.44 101 TRP A CA 1
ATOM 819 C C . TRP A 1 101 ? -35.828 1.912 25.983 1.00 88.44 101 TRP A C 1
ATOM 821 O O . TRP A 1 101 ? -36.932 2.272 25.581 1.00 88.44 101 TRP A O 1
ATOM 831 N N . THR A 1 102 ? -34.751 2.686 25.861 1.00 85.06 102 THR A N 1
ATOM 832 C CA . THR A 1 102 ? -34.795 4.012 25.226 1.00 85.06 102 THR A CA 1
ATOM 833 C C . THR A 1 102 ? -35.057 3.939 23.722 1.00 85.06 102 THR A C 1
ATOM 835 O O . THR A 1 102 ? -35.540 4.906 23.142 1.00 85.06 102 THR A O 1
ATOM 838 N N . SER A 1 103 ? -34.707 2.818 23.090 1.00 87.31 103 SER A N 1
ATOM 839 C CA . SER A 1 103 ? -34.972 2.530 21.681 1.00 87.31 103 SER A CA 1
ATOM 840 C C . SER A 1 103 ? -34.928 1.026 21.418 1.00 87.31 103 SER A C 1
ATOM 842 O O . SER A 1 103 ? -34.294 0.272 22.159 1.00 87.31 103 SER A O 1
ATOM 844 N N . GLU A 1 104 ? -35.567 0.602 20.331 1.00 88.81 104 GLU A N 1
ATOM 845 C CA . GLU A 1 104 ? -35.531 -0.784 19.853 1.00 88.81 104 GLU A CA 1
ATOM 846 C C . GLU A 1 104 ? -34.110 -1.216 19.463 1.00 88.81 104 GLU A C 1
ATOM 848 O O . GLU A 1 104 ? -33.636 -2.250 19.918 1.00 88.81 104 GLU A O 1
ATOM 853 N N . GLY A 1 105 ? -33.353 -0.357 18.772 1.00 89.88 105 GLY A N 1
ATOM 854 C CA . GLY A 1 105 ? -31.952 -0.648 18.445 1.00 89.88 105 GLY A CA 1
ATOM 855 C C . GLY A 1 105 ? -31.051 -0.840 19.675 1.00 89.88 105 GLY A C 1
ATOM 856 O O . GLY A 1 105 ? -30.128 -1.647 19.642 1.00 89.88 105 GLY A O 1
ATOM 857 N N . ALA A 1 106 ? -31.322 -0.153 20.793 1.00 87.31 106 ALA A N 1
ATOM 858 C CA . ALA A 1 106 ? -30.581 -0.397 22.033 1.00 87.31 106 ALA A CA 1
ATOM 859 C C . ALA A 1 106 ? -30.903 -1.779 22.624 1.00 87.31 106 ALA A C 1
ATOM 861 O O . ALA A 1 106 ? -30.012 -2.458 23.136 1.00 87.31 106 ALA A O 1
ATOM 862 N N . ARG A 1 107 ? -32.159 -2.220 22.516 1.00 91.88 107 ARG A N 1
ATOM 863 C CA . ARG A 1 107 ? -32.562 -3.568 22.915 1.00 91.88 107 ARG A CA 1
ATOM 864 C C . ARG A 1 107 ? -31.865 -4.630 22.060 1.00 91.88 107 ARG A C 1
ATOM 866 O O . ARG A 1 107 ? -31.275 -5.543 22.624 1.00 91.88 107 ARG A O 1
ATOM 873 N N . GLU A 1 108 ? -31.859 -4.476 20.737 1.00 93.75 108 GLU A N 1
ATOM 874 C CA . GLU A 1 108 ? -31.193 -5.419 19.824 1.00 93.75 108 GLU A CA 1
ATOM 875 C C . GLU A 1 108 ? -29.689 -5.546 20.105 1.00 93.75 108 GLU A C 1
ATOM 877 O O . GLU A 1 108 ? -29.136 -6.646 20.106 1.00 93.75 108 GLU A O 1
ATOM 882 N N . ILE A 1 109 ? -29.009 -4.424 20.365 1.00 90.94 109 ILE A N 1
ATOM 883 C CA . ILE A 1 109 ? -27.579 -4.427 20.703 1.00 90.94 109 ILE A CA 1
ATOM 884 C C . ILE A 1 109 ? -27.336 -5.190 22.007 1.00 90.94 109 ILE A C 1
ATOM 886 O O . ILE A 1 109 ? -26.410 -5.998 22.068 1.00 90.94 109 ILE A O 1
ATOM 890 N N . TYR A 1 110 ? -28.167 -4.972 23.031 1.00 90.88 110 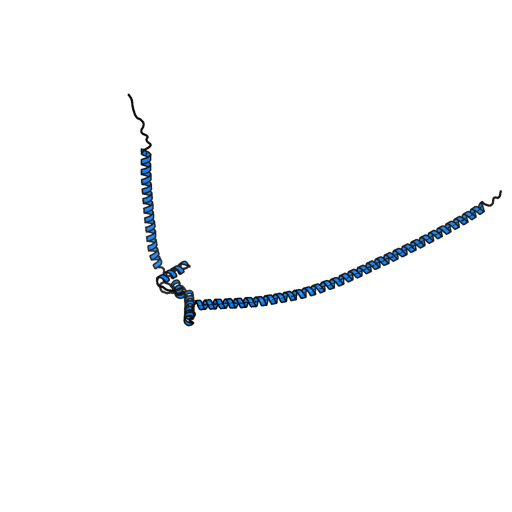TYR A N 1
ATOM 891 C CA . TYR A 1 110 ? -28.069 -5.732 24.276 1.00 90.88 110 TYR A CA 1
ATOM 892 C C . TYR A 1 110 ? -28.294 -7.226 24.041 1.00 90.88 110 TYR A C 1
ATOM 894 O O . TYR A 1 110 ? -27.490 -8.027 24.504 1.00 90.88 110 TYR A O 1
ATOM 902 N N . GLU A 1 111 ? -29.331 -7.604 23.293 1.00 92.31 111 GLU A N 1
ATOM 903 C CA . GLU A 1 111 ? -29.630 -9.006 22.985 1.00 92.31 111 GLU A CA 1
ATOM 904 C C . GLU A 1 111 ? -28.463 -9.685 22.251 1.00 92.31 111 GLU A C 1
ATOM 906 O O . GLU A 1 111 ? -28.105 -10.812 22.588 1.00 92.31 111 GLU A O 1
ATOM 911 N N . ARG A 1 112 ? -27.789 -8.988 21.323 1.00 90.69 112 ARG A N 1
ATOM 912 C CA . ARG A 1 112 ? -26.564 -9.491 20.672 1.00 90.69 112 ARG A CA 1
ATOM 913 C C . ARG A 1 112 ? -25.392 -9.638 21.640 1.00 90.69 112 ARG A C 1
ATOM 915 O O . ARG A 1 112 ? -24.688 -10.641 21.581 1.00 90.69 112 ARG A O 1
ATOM 922 N N . MET A 1 113 ? -25.166 -8.655 22.514 1.00 88.81 113 MET A N 1
ATOM 923 C CA . MET A 1 113 ? -24.097 -8.717 23.521 1.00 88.81 113 MET A CA 1
ATOM 924 C C . MET A 1 113 ? -24.321 -9.862 24.513 1.00 88.81 113 MET A C 1
ATOM 926 O O . MET A 1 113 ? -23.386 -10.574 24.860 1.00 88.81 113 MET A O 1
ATOM 930 N N . ASP A 1 114 ? -25.562 -10.042 24.950 1.00 86.06 114 ASP A N 1
ATOM 931 C CA . ASP A 1 114 ? -25.982 -11.077 25.887 1.00 86.06 114 ASP A CA 1
ATOM 932 C C . ASP A 1 114 ? -25.927 -12.472 25.242 1.00 86.06 114 ASP A C 1
ATOM 934 O O . ASP A 1 114 ? -25.407 -13.413 25.836 1.00 86.06 114 ASP A O 1
ATOM 938 N N . ALA A 1 115 ? -26.359 -12.606 23.984 1.00 87.88 115 ALA A N 1
ATOM 939 C CA . ALA A 1 115 ? -26.189 -13.836 23.209 1.00 87.88 115 ALA A CA 1
ATOM 940 C C . ALA A 1 115 ? -24.708 -14.207 23.027 1.00 87.88 115 ALA A C 1
ATOM 942 O O . ALA A 1 115 ? -24.342 -15.363 23.229 1.00 87.88 115 ALA A O 1
ATOM 943 N N . PHE A 1 116 ? -23.853 -13.230 22.708 1.00 83.62 116 PHE A N 1
ATOM 944 C CA . PHE A 1 116 ? -22.409 -13.442 22.599 1.00 83.62 116 PHE A CA 1
ATOM 945 C C . PHE A 1 116 ? -21.797 -13.873 23.937 1.00 83.62 116 PHE A C 1
ATOM 947 O O . PHE A 1 116 ? -21.026 -14.826 23.982 1.00 83.62 116 PHE A O 1
ATOM 954 N N . GLN A 1 117 ? -22.180 -13.225 25.042 1.00 80.31 117 GLN A N 1
ATOM 955 C CA . GLN A 1 117 ? -21.712 -13.607 26.374 1.00 80.31 117 GLN A CA 1
ATOM 956 C C . GLN A 1 117 ? -22.124 -15.043 26.724 1.00 80.31 117 GLN A C 1
ATOM 958 O O . GLN A 1 117 ? -21.278 -15.826 27.144 1.00 80.31 117 GLN A O 1
ATOM 963 N N . ARG A 1 118 ? -23.385 -15.423 26.469 1.00 83.25 118 ARG A N 1
ATOM 964 C CA . ARG A 1 118 ? -23.854 -16.805 26.661 1.00 83.25 118 ARG A CA 1
ATOM 965 C C . ARG A 1 118 ? -23.083 -17.805 25.808 1.00 83.25 118 ARG A C 1
ATOM 967 O O . ARG A 1 118 ? -22.797 -18.897 26.283 1.00 83.25 118 ARG A O 1
ATOM 974 N N . GLN A 1 119 ? -22.746 -17.451 24.569 1.00 79.31 119 GLN A N 1
ATOM 975 C CA . GLN A 1 119 ? -21.934 -18.307 23.708 1.00 79.31 119 GLN A CA 1
ATOM 976 C C . GLN A 1 119 ? -20.530 -18.520 24.296 1.00 79.31 119 GLN A C 1
ATOM 978 O O . GLN A 1 119 ? -20.072 -19.657 24.359 1.00 79.31 119 GLN A O 1
ATOM 983 N N . CYS A 1 120 ? -19.878 -17.464 24.790 1.00 75.06 120 CYS A N 1
ATOM 984 C CA . CYS A 1 120 ? -18.583 -17.575 25.468 1.00 75.06 120 CYS A CA 1
ATOM 985 C C . CYS A 1 120 ? -18.660 -18.452 26.729 1.00 75.06 120 CYS A C 1
ATOM 987 O O . CYS A 1 120 ? -17.787 -19.294 26.943 1.00 75.06 120 CYS A O 1
ATOM 989 N N . ASP A 1 121 ? -19.718 -18.290 27.531 1.00 73.44 121 ASP A N 1
ATOM 990 C CA . ASP A 1 121 ? -19.935 -19.068 28.756 1.00 73.44 121 ASP A CA 1
ATOM 991 C C . ASP A 1 121 ? -20.191 -20.560 28.447 1.00 73.44 121 ASP A C 1
ATOM 993 O O . ASP A 1 121 ? -19.701 -21.430 29.166 1.00 73.44 121 ASP A O 1
ATOM 997 N N . LEU A 1 122 ? -20.909 -20.868 27.355 1.00 73.25 122 LEU A N 1
ATOM 998 C CA . LEU A 1 122 ? -21.160 -22.237 26.878 1.00 73.25 122 LEU A CA 1
ATOM 999 C C . LEU A 1 122 ? -19.913 -22.898 26.276 1.00 73.25 122 LEU A C 1
ATOM 1001 O O . LEU A 1 122 ? -19.683 -24.085 26.493 1.00 73.25 122 LEU A O 1
ATOM 1005 N N . GLU A 1 123 ? -19.108 -22.148 25.521 1.00 71.31 123 GLU A N 1
ATOM 1006 C CA . GLU A 1 123 ? -17.858 -22.647 24.936 1.00 71.31 123 GLU A CA 1
ATOM 1007 C C . GLU A 1 123 ? -16.727 -22.758 25.975 1.00 71.31 123 GLU A C 1
ATOM 1009 O O . GLU A 1 123 ? -15.666 -23.303 25.668 1.00 71.31 123 GLU A O 1
ATOM 1014 N N . GLY A 1 124 ? -16.921 -22.233 27.193 1.00 67.00 124 GLY A N 1
ATOM 1015 C CA . GLY A 1 124 ? -15.905 -22.201 28.248 1.00 67.00 124 GLY A CA 1
ATOM 1016 C C . GLY A 1 124 ? -14.669 -21.371 27.881 1.00 67.00 124 GLY A C 1
ATOM 1017 O O . GLY A 1 124 ? -13.653 -21.424 28.576 1.00 67.00 124 GLY A O 1
ATOM 1018 N N . LYS A 1 125 ? -14.735 -20.609 26.784 1.00 68.25 125 LYS A N 1
ATOM 1019 C CA . LYS A 1 125 ? -13.650 -19.752 26.316 1.00 68.25 125 LYS A CA 1
ATOM 1020 C C . LYS A 1 125 ? -13.715 -18.450 27.086 1.00 68.25 125 LYS A C 1
ATOM 1022 O O . LYS A 1 125 ? -14.664 -17.675 26.976 1.00 68.25 125 LYS A O 1
ATOM 1027 N N . THR A 1 126 ? -12.676 -18.190 27.863 1.00 70.50 126 THR A N 1
ATOM 1028 C CA . THR A 1 126 ? -12.512 -16.888 28.496 1.00 70.50 126 THR A CA 1
ATOM 1029 C C . THR A 1 126 ? -12.307 -15.836 27.408 1.00 70.50 126 THR A C 1
ATOM 1031 O O . THR A 1 126 ? -11.727 -16.101 26.356 1.00 70.50 126 THR A O 1
ATOM 1034 N N . TYR A 1 127 ? -12.768 -14.611 27.653 1.00 66.38 127 TYR A N 1
ATOM 1035 C CA . TYR A 1 127 ? -12.593 -13.488 26.725 1.00 66.38 127 TYR A CA 1
ATOM 1036 C C . TYR A 1 127 ? -11.123 -13.325 26.264 1.00 66.38 127 TYR A C 1
ATOM 1038 O O . TYR A 1 127 ? -10.860 -13.025 25.103 1.00 66.38 127 TYR A O 1
ATOM 1046 N N . THR A 1 128 ? -10.164 -13.637 27.141 1.00 72.62 128 THR A N 1
ATOM 1047 C CA . THR A 1 128 ? -8.721 -13.648 26.853 1.00 72.62 128 THR A CA 1
ATOM 1048 C C . THR A 1 128 ? -8.291 -14.722 25.849 1.00 72.62 128 THR A C 1
ATOM 1050 O O . THR A 1 128 ? -7.388 -14.485 25.054 1.00 72.62 128 THR A O 1
ATOM 1053 N N . GLU A 1 129 ? -8.930 -15.892 25.864 1.00 80.12 129 GLU A N 1
ATOM 1054 C CA . GLU A 1 129 ? -8.651 -16.983 24.923 1.00 80.12 129 GLU A CA 1
ATOM 1055 C C . GLU A 1 129 ? -9.102 -16.602 23.505 1.00 80.12 129 GLU A C 1
ATOM 1057 O O . GLU A 1 129 ? -8.384 -16.817 22.531 1.00 80.12 129 GLU A O 1
ATOM 1062 N N . ILE A 1 130 ? -10.258 -15.942 23.389 1.00 81.12 130 ILE A N 1
ATOM 1063 C CA . ILE A 1 130 ? -10.766 -15.432 22.108 1.00 81.12 130 ILE A CA 1
ATOM 1064 C C . ILE A 1 130 ? -9.847 -14.332 21.564 1.00 81.12 130 ILE A C 1
ATOM 1066 O O . ILE A 1 130 ? -9.519 -14.334 20.377 1.00 81.12 130 ILE A O 1
ATOM 1070 N N . GLU A 1 131 ? -9.384 -13.412 22.416 1.00 80.06 131 GLU A N 1
ATOM 1071 C CA . GLU A 1 131 ? -8.412 -12.389 22.012 1.00 80.06 131 GLU A CA 1
ATOM 1072 C C . GLU A 1 131 ? -7.096 -13.006 21.521 1.00 80.06 131 GLU A C 1
ATOM 1074 O O . GLU A 1 131 ? -6.560 -12.568 20.500 1.00 80.06 131 GLU A O 1
ATOM 1079 N N . HIS A 1 132 ? -6.603 -14.053 22.189 1.00 85.69 132 HIS A N 1
ATOM 1080 C CA . HIS A 1 132 ? -5.392 -14.757 21.774 1.00 85.69 132 HIS A CA 1
ATOM 1081 C C . HIS A 1 132 ? -5.568 -15.475 20.426 1.00 85.69 132 HIS A C 1
ATOM 1083 O O . HIS A 1 132 ? -4.704 -15.376 19.554 1.00 85.69 132 HIS A O 1
ATOM 1089 N N . GLN A 1 133 ? -6.714 -16.126 20.206 1.00 86.19 133 GLN A N 1
ATOM 1090 C CA . GLN A 1 133 ? -7.038 -16.766 18.927 1.00 86.19 133 GLN A CA 1
ATOM 1091 C C . GLN A 1 133 ? -7.149 -15.751 17.784 1.00 86.19 133 GLN A C 1
ATOM 1093 O O . GLN A 1 133 ? -6.642 -15.996 16.690 1.00 86.19 133 GLN A O 1
ATOM 1098 N N . LEU A 1 134 ? -7.751 -14.585 18.035 1.00 91.00 134 LEU A N 1
ATO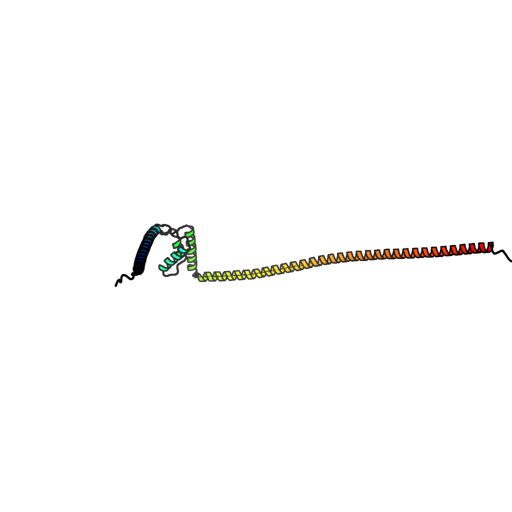M 1099 C CA . LEU A 1 134 ? -7.818 -13.505 17.050 1.00 91.00 134 LEU A CA 1
ATOM 1100 C C . LEU A 1 134 ? -6.440 -12.917 16.739 1.00 91.00 134 LEU A C 1
ATOM 1102 O O . LEU A 1 134 ? -6.179 -12.586 15.585 1.00 91.00 134 LEU A O 1
ATOM 1106 N N . ALA A 1 135 ? -5.564 -12.782 17.738 1.00 92.38 135 ALA A N 1
ATOM 1107 C CA . ALA A 1 135 ? -4.185 -12.351 17.521 1.00 92.38 135 ALA A CA 1
ATOM 1108 C C . ALA A 1 135 ? -3.432 -13.352 16.635 1.00 92.38 135 ALA A C 1
ATOM 1110 O O . ALA A 1 135 ? -2.893 -12.966 15.602 1.00 92.38 135 ALA A O 1
ATOM 1111 N N . LYS A 1 136 ? -3.515 -14.646 16.957 1.00 94.69 136 LYS A N 1
ATOM 1112 C CA . LYS A 1 136 ? -2.907 -15.711 16.153 1.00 94.69 136 LYS A CA 1
ATOM 1113 C C . LYS A 1 136 ? -3.413 -15.716 14.706 1.00 94.69 136 LYS A C 1
ATOM 1115 O O . LYS A 1 136 ? -2.616 -15.775 13.776 1.00 94.69 136 LYS A O 1
ATOM 1120 N N . ALA A 1 137 ? -4.724 -15.587 14.503 1.00 96.00 137 ALA A N 1
ATOM 1121 C CA . ALA A 1 137 ? -5.306 -15.529 13.162 1.00 96.00 137 ALA A CA 1
ATOM 1122 C C . ALA A 1 137 ? -4.840 -14.294 12.367 1.00 96.00 137 ALA A C 1
ATOM 1124 O O . ALA A 1 137 ? -4.686 -14.362 11.148 1.00 96.00 137 ALA A O 1
ATOM 1125 N N . ARG A 1 138 ? -4.602 -13.156 13.035 1.00 96.44 138 ARG A N 1
ATOM 1126 C CA . ARG A 1 138 ? -4.045 -11.956 12.390 1.00 96.44 138 ARG A CA 1
ATOM 1127 C C . ARG A 1 138 ? -2.612 -12.189 11.928 1.00 96.44 138 ARG A C 1
ATOM 1129 O O . ARG A 1 138 ? -2.318 -11.882 10.775 1.00 96.44 138 ARG A O 1
ATOM 1136 N N . ASP A 1 139 ? -1.778 -12.772 12.783 1.00 96.69 139 ASP A N 1
ATOM 1137 C CA . ASP A 1 139 ? -0.382 -13.075 12.456 1.00 96.69 139 ASP A CA 1
ATOM 1138 C C . ASP A 1 139 ? -0.291 -14.069 11.285 1.00 96.69 139 ASP A C 1
ATOM 1140 O O . ASP A 1 139 ? 0.504 -13.885 10.363 1.00 96.69 139 ASP A O 1
ATOM 1144 N N . GLU A 1 140 ? -1.162 -15.084 11.258 1.00 96.94 140 GLU A N 1
ATOM 1145 C CA . GLU A 1 140 ? -1.258 -16.041 10.147 1.00 96.94 140 GLU A CA 1
ATOM 1146 C C . GLU A 1 140 ? -1.657 -15.358 8.827 1.00 96.94 140 GLU A C 1
ATOM 1148 O O . GLU A 1 140 ? -1.033 -15.593 7.789 1.00 96.94 140 GLU A O 1
ATOM 1153 N N . ILE A 1 141 ? -2.649 -14.460 8.849 1.00 97.31 141 ILE A N 1
ATOM 1154 C CA . ILE A 1 141 ? -3.053 -13.687 7.662 1.00 97.31 141 ILE A CA 1
ATOM 1155 C C . ILE A 1 141 ? -1.909 -12.794 7.176 1.00 97.31 141 ILE A C 1
ATOM 1157 O O . ILE A 1 141 ? -1.693 -12.668 5.968 1.00 97.31 141 ILE A O 1
ATOM 1161 N N . GLU A 1 142 ? -1.187 -12.154 8.091 1.00 96.88 142 GLU A N 1
ATOM 1162 C CA . GLU A 1 142 ? -0.063 -11.290 7.747 1.00 96.88 142 GLU A CA 1
ATOM 1163 C C . GLU A 1 142 ? 1.092 -12.088 7.135 1.00 96.88 142 GLU A C 1
ATOM 1165 O O . GLU A 1 142 ? 1.627 -11.691 6.097 1.00 96.88 142 GLU A O 1
ATOM 1170 N N . ALA A 1 143 ? 1.391 -13.272 7.675 1.00 97.00 143 ALA A N 1
ATOM 1171 C CA . ALA A 1 143 ? 2.366 -14.188 7.095 1.00 97.00 143 ALA A CA 1
ATOM 1172 C C . ALA A 1 143 ? 1.974 -14.624 5.672 1.00 97.00 143 ALA A C 1
ATOM 1174 O O . ALA A 1 143 ? 2.803 -14.582 4.758 1.00 97.00 143 ALA A O 1
ATOM 1175 N N . MET A 1 144 ? 0.702 -14.972 5.446 1.00 97.81 144 MET A N 1
ATOM 1176 C CA . MET A 1 144 ? 0.201 -15.325 4.112 1.00 97.81 144 MET A CA 1
ATOM 1177 C C . MET A 1 144 ? 0.290 -14.154 3.126 1.00 97.81 144 MET A C 1
ATOM 1179 O O . MET A 1 144 ? 0.674 -14.343 1.970 1.00 97.81 144 MET A O 1
ATOM 1183 N N . ARG A 1 145 ? -0.039 -12.934 3.568 1.00 97.56 145 ARG A N 1
ATOM 1184 C CA . ARG A 1 145 ? 0.093 -11.724 2.743 1.00 97.56 145 ARG A CA 1
ATOM 1185 C C . ARG A 1 145 ? 1.548 -11.459 2.375 1.00 97.56 145 ARG A C 1
ATOM 1187 O O . ARG A 1 145 ? 1.821 -11.192 1.211 1.00 97.56 145 ARG A O 1
ATOM 1194 N N . ALA A 1 146 ? 2.468 -11.580 3.330 1.00 97.25 146 ALA A N 1
ATOM 1195 C CA . ALA A 1 146 ? 3.893 -11.378 3.093 1.00 97.25 146 ALA A CA 1
ATOM 1196 C C . ALA A 1 146 ? 4.473 -12.404 2.107 1.00 97.25 146 ALA A C 1
ATOM 1198 O O . ALA A 1 146 ? 5.279 -12.039 1.253 1.00 97.25 146 ALA A O 1
ATOM 1199 N N . ALA A 1 147 ? 4.055 -13.671 2.193 1.00 97.50 147 ALA A N 1
ATOM 1200 C CA . ALA A 1 147 ? 4.447 -14.694 1.224 1.00 97.50 147 ALA A CA 1
ATOM 1201 C C . ALA A 1 147 ? 3.936 -14.352 -0.186 1.00 97.50 147 ALA A C 1
ATOM 1203 O O . ALA A 1 147 ? 4.724 -14.266 -1.124 1.00 97.50 147 ALA A O 1
ATOM 1204 N N . ARG A 1 148 ? 2.640 -14.043 -0.316 1.00 97.44 148 ARG A N 1
ATOM 1205 C CA . ARG A 1 148 ? 2.027 -13.690 -1.605 1.00 97.44 148 ARG A CA 1
ATOM 1206 C C . ARG A 1 148 ? 2.631 -12.430 -2.232 1.00 97.44 148 ARG A C 1
ATOM 1208 O O . ARG A 1 148 ? 2.742 -12.344 -3.452 1.00 97.44 148 ARG A O 1
ATOM 1215 N N . GLU A 1 149 ? 2.997 -11.447 -1.417 1.00 97.75 149 GLU A N 1
ATOM 1216 C CA . GLU A 1 149 ? 3.637 -10.216 -1.889 1.00 97.75 149 GLU A CA 1
ATOM 1217 C C . GLU A 1 149 ? 5.011 -10.499 -2.510 1.00 97.75 149 GLU A C 1
ATOM 1219 O O . GLU A 1 149 ? 5.344 -9.934 -3.549 1.00 97.75 149 GLU A O 1
ATOM 1224 N N . LYS A 1 150 ? 5.787 -11.427 -1.933 1.00 97.44 150 LYS A N 1
ATOM 1225 C CA . LYS A 1 150 ? 7.070 -11.847 -2.515 1.00 97.44 150 LYS A CA 1
ATOM 1226 C C . LYS A 1 150 ? 6.886 -12.517 -3.873 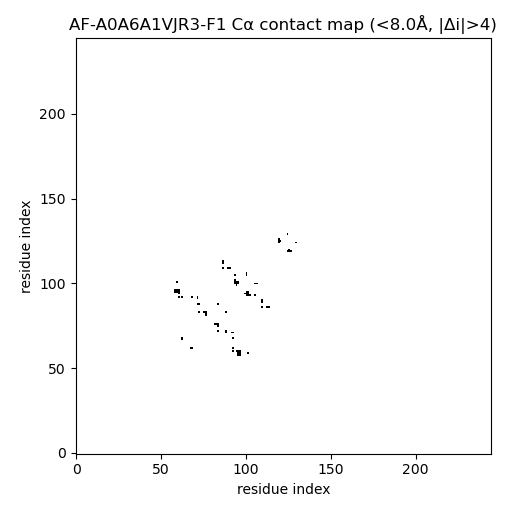1.00 97.44 150 LYS A C 1
ATOM 1228 O O . LYS A 1 150 ? 7.600 -12.164 -4.808 1.00 97.44 150 LYS A O 1
ATOM 1233 N N . ASP A 1 151 ? 5.908 -13.409 -3.998 1.00 97.44 151 ASP A N 1
ATOM 1234 C CA . ASP A 1 151 ? 5.618 -14.081 -5.270 1.00 97.44 151 ASP A CA 1
ATOM 1235 C C . ASP A 1 151 ? 5.222 -13.070 -6.359 1.00 97.44 151 ASP A C 1
ATOM 1237 O O . ASP A 1 151 ? 5.664 -13.162 -7.506 1.00 97.44 151 ASP A O 1
ATOM 1241 N N . LEU A 1 152 ? 4.431 -12.053 -5.996 1.00 97.75 152 LEU A N 1
ATOM 1242 C CA . LEU A 1 152 ? 4.067 -10.964 -6.905 1.00 97.75 152 LEU A CA 1
ATOM 1243 C C . LEU A 1 152 ? 5.272 -10.116 -7.317 1.00 97.75 152 LEU A C 1
ATOM 1245 O O . LEU A 1 152 ? 5.400 -9.776 -8.493 1.00 97.75 152 LEU A O 1
ATOM 1249 N N . GLN A 1 153 ? 6.165 -9.789 -6.382 1.00 97.62 153 GLN A N 1
ATOM 1250 C CA . GLN A 1 153 ? 7.396 -9.059 -6.689 1.00 97.62 153 GLN A CA 1
ATOM 1251 C C . GLN A 1 153 ? 8.314 -9.859 -7.613 1.00 97.62 153 GLN A C 1
ATOM 1253 O O . GLN A 1 153 ? 8.881 -9.298 -8.552 1.00 97.62 153 GLN A O 1
ATOM 1258 N N . GLU A 1 154 ? 8.438 -11.168 -7.392 1.00 97.75 154 GLU A N 1
ATOM 1259 C CA . GLU A 1 154 ? 9.227 -12.037 -8.262 1.00 97.75 154 GLU A CA 1
ATOM 1260 C C . GLU A 1 154 ? 8.630 -12.104 -9.673 1.00 97.75 154 GLU A C 1
ATOM 1262 O O . GLU A 1 154 ? 9.361 -12.014 -10.662 1.00 97.75 154 GLU A O 1
ATOM 1267 N N . PHE A 1 155 ? 7.302 -12.189 -9.785 1.00 97.75 155 PHE A N 1
ATOM 1268 C CA . PHE A 1 155 ? 6.621 -12.155 -11.076 1.00 97.75 155 PHE A CA 1
ATOM 1269 C C . PHE A 1 155 ? 6.823 -10.818 -11.801 1.00 97.75 155 PHE A C 1
ATOM 1271 O O . PHE A 1 155 ? 7.186 -10.805 -12.978 1.00 97.75 155 PHE A O 1
ATOM 1278 N N . ALA A 1 156 ? 6.668 -9.693 -11.097 1.00 97.81 156 ALA A N 1
ATOM 1279 C CA . ALA A 1 156 ? 6.903 -8.362 -11.655 1.00 97.81 156 ALA A CA 1
ATOM 1280 C C . ALA A 1 156 ? 8.355 -8.185 -12.125 1.00 97.81 156 ALA A C 1
ATOM 1282 O O . ALA A 1 156 ? 8.602 -7.625 -13.194 1.00 97.81 156 ALA A O 1
ATOM 1283 N N . LYS A 1 157 ? 9.321 -8.717 -11.366 1.00 97.94 157 LYS A N 1
ATOM 1284 C CA . LYS A 1 157 ? 10.735 -8.718 -11.751 1.00 97.94 157 LYS A CA 1
ATOM 1285 C C . LYS A 1 157 ? 10.967 -9.520 -13.034 1.00 97.94 157 LYS A C 1
ATOM 1287 O O . LYS A 1 157 ? 11.586 -9.001 -13.958 1.00 97.94 157 LYS A O 1
ATOM 1292 N N . LYS A 1 158 ? 10.422 -10.737 -13.128 1.00 97.88 158 LYS A N 1
ATOM 1293 C CA . LYS A 1 158 ? 10.521 -11.570 -14.342 1.00 97.88 158 LYS A CA 1
ATOM 1294 C C . LYS A 1 158 ? 9.877 -10.897 -15.553 1.00 97.88 158 LYS A C 1
ATOM 1296 O O . LYS A 1 158 ? 10.423 -10.959 -16.651 1.00 97.88 158 LYS A O 1
ATOM 1301 N N . GLN A 1 159 ? 8.742 -10.223 -15.360 1.00 97.56 159 GLN A N 1
ATOM 1302 C CA . GLN A 1 159 ? 8.111 -9.446 -16.424 1.00 97.56 159 GLN A CA 1
ATOM 1303 C C . GLN A 1 159 ? 9.018 -8.297 -16.891 1.00 97.56 159 GLN A C 1
ATOM 1305 O O . GLN A 1 159 ? 9.220 -8.138 -18.093 1.00 97.56 159 GLN A O 1
ATOM 1310 N N . ALA A 1 160 ? 9.617 -7.542 -15.966 1.00 97.50 160 ALA A N 1
ATOM 1311 C CA . ALA A 1 160 ? 10.526 -6.447 -16.298 1.00 97.50 160 ALA A CA 1
ATOM 1312 C C . ALA A 1 160 ? 11.797 -6.926 -17.026 1.00 97.50 160 ALA A C 1
ATOM 1314 O O . ALA A 1 160 ? 12.229 -6.286 -17.984 1.00 97.50 160 ALA A O 1
ATOM 1315 N N . GLU A 1 161 ? 12.373 -8.057 -16.611 1.00 97.56 161 GLU A N 1
ATOM 1316 C CA . GLU A 1 161 ? 13.525 -8.682 -17.278 1.00 97.56 161 GLU A CA 1
ATOM 1317 C C . GLU A 1 161 ? 13.180 -9.122 -18.710 1.00 97.56 161 GLU A C 1
ATOM 1319 O O . GLU A 1 161 ? 13.919 -8.844 -19.656 1.00 97.56 161 GLU A O 1
ATOM 1324 N N . MET A 1 162 ? 12.015 -9.742 -18.905 1.00 97.12 162 MET A N 1
ATOM 1325 C CA . MET A 1 162 ? 11.535 -10.126 -20.233 1.00 97.12 162 MET A CA 1
ATOM 1326 C C . MET A 1 162 ? 11.256 -8.904 -21.124 1.00 97.12 162 MET A C 1
ATOM 1328 O O . MET A 1 162 ? 11.618 -8.891 -22.297 1.00 97.12 162 MET A O 1
ATOM 1332 N N . GLU A 1 163 ? 10.673 -7.835 -20.583 1.00 96.81 163 GLU A N 1
ATOM 1333 C CA . GLU A 1 163 ? 10.478 -6.586 -21.328 1.00 96.81 163 GLU A CA 1
ATOM 1334 C C . GLU A 1 163 ? 11.796 -5.866 -21.645 1.00 96.81 163 GLU A C 1
ATOM 1336 O O . GLU A 1 163 ? 11.880 -5.168 -22.658 1.00 96.81 163 GLU A O 1
ATOM 1341 N N . ALA A 1 164 ? 12.820 -5.999 -20.800 1.00 97.25 164 ALA A N 1
ATOM 1342 C CA . ALA A 1 164 ? 14.153 -5.467 -21.072 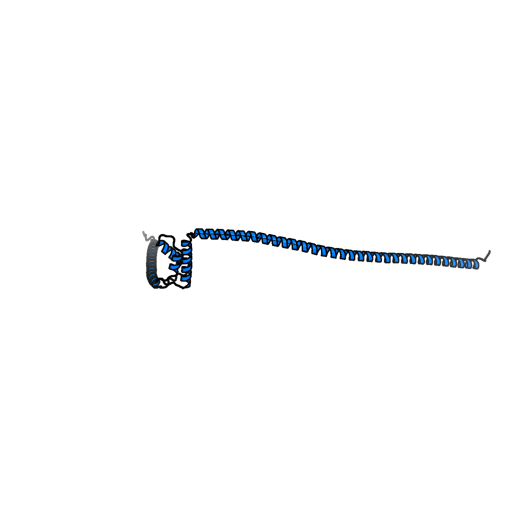1.00 97.25 164 ALA A CA 1
ATOM 1343 C C . ALA A 1 164 ? 14.808 -6.207 -22.245 1.00 97.25 164 ALA A C 1
ATOM 1345 O O . ALA A 1 164 ? 15.168 -5.567 -23.226 1.00 97.25 164 ALA A O 1
ATOM 1346 N N . THR A 1 165 ? 14.831 -7.543 -22.222 1.00 96.50 165 THR A N 1
ATOM 1347 C CA . THR A 1 165 ? 15.423 -8.334 -23.322 1.00 96.50 165 THR A CA 1
ATOM 1348 C C . THR A 1 165 ? 14.732 -8.086 -24.667 1.00 96.50 165 THR A C 1
ATOM 1350 O O . THR A 1 165 ? 15.392 -7.963 -25.698 1.00 96.50 165 THR A O 1
ATOM 1353 N N . LEU A 1 166 ? 13.403 -7.936 -24.676 1.00 97.06 166 LEU A N 1
ATOM 1354 C CA . LEU A 1 166 ? 12.661 -7.571 -25.886 1.00 97.06 166 LEU A CA 1
ATOM 1355 C C . LEU A 1 166 ? 12.972 -6.152 -26.376 1.00 97.06 166 LEU A C 1
ATOM 1357 O O . LEU A 1 166 ? 12.939 -5.906 -27.583 1.00 97.06 166 LEU A O 1
ATOM 1361 N N . ARG A 1 167 ? 13.228 -5.207 -25.466 1.00 96.50 167 ARG A N 1
ATOM 1362 C CA . ARG A 1 167 ? 13.648 -3.850 -25.833 1.00 96.50 167 ARG A CA 1
ATOM 1363 C C . ARG A 1 167 ? 15.048 -3.855 -26.423 1.00 96.50 167 ARG A C 1
ATOM 1365 O O . ARG A 1 167 ? 15.210 -3.289 -27.497 1.00 96.50 167 ARG A O 1
ATOM 1372 N N . ASP A 1 168 ? 15.985 -4.554 -25.796 1.00 96.88 168 ASP A N 1
ATOM 1373 C CA . ASP A 1 168 ? 17.362 -4.667 -26.280 1.00 96.88 168 ASP A CA 1
ATOM 1374 C C . ASP A 1 168 ? 17.390 -5.270 -27.687 1.00 96.88 168 ASP A C 1
ATOM 1376 O O . ASP A 1 168 ? 17.952 -4.675 -28.601 1.00 96.88 168 ASP A O 1
ATOM 1380 N N . HIS A 1 169 ? 16.657 -6.364 -27.919 1.00 97.12 169 HIS A N 1
ATOM 1381 C CA . HIS A 1 169 ? 16.581 -6.965 -29.251 1.00 97.12 169 HIS A CA 1
ATOM 1382 C C . HIS A 1 169 ? 15.968 -6.026 -30.308 1.00 97.12 169 HIS A C 1
ATOM 1384 O O . HIS A 1 169 ? 16.387 -6.016 -31.466 1.00 97.12 169 HIS A O 1
ATOM 1390 N N . ARG A 1 170 ? 14.969 -5.214 -29.935 1.00 95.62 170 ARG A N 1
ATOM 1391 C CA . ARG A 1 170 ? 14.386 -4.206 -30.841 1.00 95.62 170 ARG A CA 1
ATOM 1392 C C . ARG A 1 170 ? 15.361 -3.066 -31.133 1.00 95.62 170 ARG A C 1
ATOM 1394 O O . ARG A 1 170 ? 15.378 -2.575 -32.260 1.00 95.62 170 ARG A O 1
ATOM 1401 N N . GLU A 1 171 ? 16.131 -2.636 -30.140 1.00 95.62 171 GLU A N 1
ATOM 1402 C CA . GLU A 1 171 ? 17.160 -1.604 -30.284 1.00 95.62 171 GLU A CA 1
ATOM 1403 C C . GLU A 1 171 ? 18.288 -2.104 -31.195 1.00 95.62 171 GLU A C 1
ATOM 1405 O O . GLU A 1 171 ? 18.651 -1.425 -32.151 1.00 95.62 171 GLU A O 1
ATOM 1410 N N . GLU A 1 172 ? 18.763 -3.335 -30.983 1.00 95.81 172 GLU A N 1
ATOM 1411 C CA . GLU A 1 172 ? 19.764 -3.988 -31.833 1.00 95.81 172 GLU A CA 1
ATOM 1412 C C . GLU A 1 172 ? 19.313 -4.044 -33.295 1.00 95.81 172 GLU A C 1
ATOM 1414 O O . GLU A 1 172 ? 20.064 -3.656 -34.190 1.00 95.81 172 GLU A O 1
ATOM 1419 N N . GLN A 1 173 ? 18.064 -4.448 -33.554 1.00 95.50 173 GLN A N 1
ATOM 1420 C CA . GLN A 1 173 ? 17.514 -4.446 -34.912 1.00 95.50 173 GLN A CA 1
ATOM 1421 C C . GLN A 1 173 ? 17.482 -3.042 -35.533 1.00 95.50 173 GLN A C 1
ATOM 1423 O O . GLN A 1 173 ? 17.740 -2.899 -36.729 1.00 95.50 173 GLN A O 1
ATOM 1428 N N . ARG A 1 174 ? 17.175 -2.002 -34.747 1.00 96.38 174 ARG A N 1
ATOM 1429 C CA . ARG A 1 174 ? 17.187 -0.609 -35.223 1.00 96.38 174 ARG A CA 1
ATOM 1430 C C . ARG A 1 174 ? 18.598 -0.142 -35.560 1.00 96.38 174 ARG A C 1
ATOM 1432 O O . ARG A 1 174 ? 18.802 0.404 -36.642 1.00 96.38 174 ARG A O 1
ATOM 1439 N N . VAL A 1 175 ? 19.556 -0.391 -34.671 1.00 97.06 175 VAL A N 1
ATOM 1440 C CA . VAL A 1 175 ? 20.967 -0.028 -34.865 1.00 97.06 175 VAL A CA 1
ATOM 1441 C C . VAL A 1 175 ? 21.550 -0.750 -36.078 1.00 97.06 175 VAL A C 1
ATOM 1443 O O . VAL A 1 175 ? 22.254 -0.136 -36.875 1.00 97.06 175 VAL A O 1
ATOM 1446 N N . GLU A 1 176 ? 21.221 -2.027 -36.277 1.00 95.56 176 GLU A N 1
ATOM 1447 C CA . GLU A 1 176 ? 21.665 -2.790 -37.447 1.00 95.56 176 GLU A CA 1
ATOM 1448 C C . GLU A 1 176 ? 21.122 -2.193 -38.754 1.00 95.56 176 GLU A C 1
ATOM 1450 O O . GLU A 1 176 ? 21.875 -1.991 -39.708 1.00 95.56 176 GLU A O 1
ATOM 1455 N N . GLN A 1 177 ? 19.828 -1.856 -38.795 1.00 95.56 177 GLN A N 1
ATOM 1456 C CA . GLN A 1 177 ? 19.218 -1.201 -39.957 1.00 95.56 177 GLN A CA 1
ATOM 1457 C C . GLN A 1 177 ? 19.869 0.154 -40.254 1.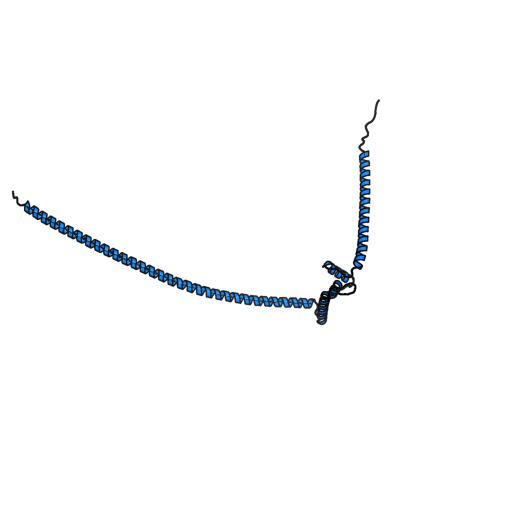00 95.56 177 GLN A C 1
ATOM 1459 O O . GLN A 1 177 ? 20.137 0.474 -41.415 1.00 95.56 177 GLN A O 1
ATOM 1464 N N . GLU A 1 178 ? 20.152 0.942 -39.218 1.00 95.62 178 GLU A N 1
ATOM 1465 C CA . GLU A 1 178 ? 20.828 2.229 -39.360 1.00 95.62 178 GLU A CA 1
ATOM 1466 C C . GLU A 1 178 ? 22.276 2.063 -39.839 1.00 95.62 178 GLU A C 1
ATOM 1468 O O . GLU A 1 178 ? 22.705 2.791 -40.736 1.00 95.62 178 GLU A O 1
ATOM 1473 N N . ARG A 1 179 ? 23.004 1.052 -39.341 1.00 96.75 179 ARG A N 1
ATOM 1474 C CA . ARG A 1 179 ? 24.359 0.732 -39.813 1.00 96.75 179 ARG A CA 1
ATOM 1475 C C . ARG A 1 179 ? 24.365 0.398 -41.301 1.00 96.75 179 ARG A C 1
ATOM 1477 O O . ARG A 1 179 ? 25.189 0.937 -42.035 1.00 96.75 179 ARG A O 1
ATOM 1484 N N . ILE A 1 180 ? 23.438 -0.450 -41.754 1.00 96.88 180 ILE A N 1
ATOM 1485 C CA . ILE A 1 180 ? 23.307 -0.812 -43.174 1.00 96.88 180 ILE A CA 1
ATOM 1486 C C . ILE A 1 180 ? 23.028 0.436 -44.017 1.00 96.88 180 ILE A C 1
ATOM 1488 O O . ILE A 1 180 ? 23.652 0.629 -45.061 1.00 96.88 180 ILE A O 1
ATOM 1492 N N . ARG A 1 181 ? 22.117 1.303 -43.561 1.00 96.50 181 ARG A N 1
ATOM 1493 C CA . ARG A 1 181 ? 21.793 2.551 -44.257 1.00 96.50 181 ARG A CA 1
ATOM 1494 C C . ARG A 1 181 ? 23.012 3.469 -44.378 1.00 96.50 181 ARG A C 1
ATOM 1496 O O . ARG A 1 181 ? 23.294 3.950 -45.473 1.00 96.50 181 ARG A O 1
ATOM 1503 N N . LEU A 1 182 ? 23.738 3.696 -43.284 1.00 96.75 182 LEU A N 1
ATOM 1504 C CA . LEU A 1 182 ? 24.938 4.537 -43.288 1.00 96.75 182 LEU A CA 1
ATOM 1505 C C . LEU A 1 182 ? 26.036 3.951 -44.179 1.00 96.75 182 LEU A C 1
ATOM 1507 O O . LEU A 1 182 ? 26.675 4.690 -44.924 1.00 96.75 182 LEU A O 1
ATOM 1511 N N . GLU A 1 183 ? 26.225 2.630 -44.169 1.00 96.38 183 GLU A N 1
ATOM 1512 C CA . GLU A 1 183 ? 27.191 1.976 -45.053 1.00 96.38 183 GLU A CA 1
ATOM 1513 C C . GLU A 1 183 ? 26.825 2.174 -46.535 1.00 96.38 183 GLU A C 1
ATOM 1515 O O . GLU A 1 183 ? 27.702 2.427 -47.365 1.00 96.38 183 GLU A O 1
ATOM 1520 N N . GLN A 1 184 ? 25.535 2.110 -46.881 1.00 94.56 184 GLN A N 1
ATOM 1521 C CA . GLN A 1 184 ? 25.060 2.415 -48.233 1.00 94.56 184 GLN A CA 1
ATOM 1522 C C . GLN A 1 184 ? 25.303 3.884 -48.603 1.00 94.56 184 GLN A C 1
ATOM 1524 O O . GLN A 1 184 ? 25.821 4.157 -49.687 1.00 94.56 184 GLN A O 1
ATOM 1529 N N . GLU A 1 185 ? 24.988 4.826 -47.711 1.00 95.38 185 GLU A N 1
ATOM 1530 C CA . GLU A 1 185 ? 25.240 6.256 -47.928 1.00 95.38 185 GLU A CA 1
ATOM 1531 C C . GLU A 1 185 ? 26.746 6.544 -48.113 1.00 95.38 185 GLU A C 1
ATOM 1533 O O . GLU A 1 185 ? 27.130 7.280 -49.027 1.00 95.38 185 GLU A O 1
ATOM 1538 N N . GLU A 1 186 ? 27.624 5.907 -47.329 1.00 95.62 186 GLU A N 1
ATOM 1539 C CA . GLU A 1 186 ? 29.077 6.010 -47.504 1.00 95.62 186 GLU A CA 1
ATOM 1540 C C . GLU A 1 186 ? 29.559 5.430 -48.836 1.00 95.62 186 GLU A C 1
ATOM 1542 O O . GLU A 1 186 ? 30.401 6.042 -49.500 1.00 95.62 186 GLU A O 1
ATOM 1547 N N . ARG A 1 187 ? 29.049 4.260 -49.244 1.00 95.00 187 ARG A N 1
ATOM 1548 C CA . ARG A 1 187 ? 29.391 3.650 -50.541 1.00 95.00 187 ARG A CA 1
ATOM 1549 C C . ARG A 1 187 ? 29.022 4.580 -51.691 1.00 95.00 187 ARG A C 1
ATOM 1551 O O . ARG A 1 187 ? 29.879 4.867 -52.525 1.00 95.00 187 ARG A O 1
ATOM 1558 N N . MET A 1 188 ? 27.806 5.126 -51.674 1.00 93.38 188 MET A N 1
ATOM 1559 C CA . MET A 1 188 ? 27.344 6.096 -52.671 1.00 93.38 188 MET A CA 1
ATOM 1560 C C . MET A 1 188 ? 28.243 7.336 -52.714 1.00 93.38 188 MET A C 1
ATOM 1562 O O . MET A 1 188 ? 28.605 7.816 -53.790 1.00 93.38 188 MET A O 1
ATOM 1566 N N . LYS A 1 189 ? 28.658 7.840 -51.547 1.00 95.62 189 LYS A N 1
ATOM 1567 C CA . LYS A 1 189 ? 29.557 8.993 -51.460 1.00 95.62 189 LYS A CA 1
ATOM 1568 C C . LYS A 1 189 ? 30.942 8.692 -52.040 1.00 95.62 189 LYS A C 1
ATOM 1570 O O . LYS A 1 189 ? 31.453 9.493 -52.820 1.00 95.62 189 LYS A O 1
ATOM 1575 N N . ARG A 1 190 ? 31.527 7.529 -51.727 1.00 94.56 190 ARG A N 1
ATOM 1576 C CA . ARG A 1 190 ? 32.821 7.096 -52.293 1.00 94.56 190 ARG A CA 1
ATOM 1577 C C . ARG A 1 190 ? 32.754 6.940 -53.811 1.00 94.56 190 ARG A C 1
ATOM 1579 O O . ARG A 1 190 ? 33.677 7.360 -54.505 1.00 94.56 190 ARG A O 1
ATOM 15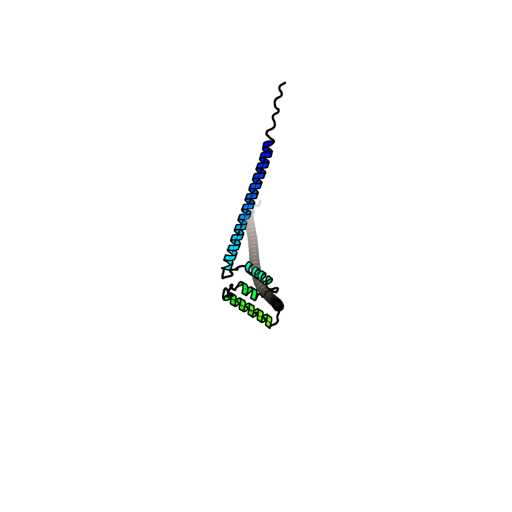86 N N . GLU A 1 191 ? 31.667 6.382 -54.341 1.00 91.56 191 GLU A N 1
ATOM 1587 C CA . GLU A 1 191 ? 31.461 6.277 -55.791 1.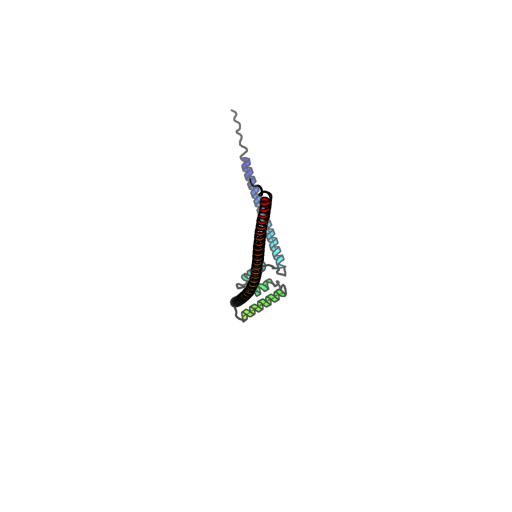00 91.56 191 GLU A CA 1
ATOM 1588 C C . GLU A 1 191 ? 31.339 7.651 -56.453 1.00 91.56 191 GLU A C 1
ATOM 1590 O O . GLU A 1 191 ? 31.962 7.903 -57.488 1.00 91.56 191 GLU A O 1
ATOM 1595 N N . GLN A 1 192 ? 30.594 8.571 -55.838 1.00 90.69 192 GLN A N 1
ATOM 1596 C CA . GLN A 1 192 ? 30.473 9.939 -56.331 1.00 90.69 192 GLN A CA 1
ATOM 1597 C C . GLN A 1 192 ? 31.829 10.661 -56.331 1.00 90.69 192 GLN A C 1
ATOM 1599 O O . GLN A 1 192 ? 32.178 11.314 -57.317 1.00 90.69 192 GLN A O 1
ATOM 1604 N N . GLU A 1 193 ? 32.620 10.516 -55.264 1.00 91.94 193 GLU A N 1
ATOM 1605 C CA . GLU A 1 193 ? 33.983 11.049 -55.176 1.00 91.94 193 GLU A CA 1
ATOM 1606 C C . GLU A 1 193 ? 34.900 10.441 -56.247 1.00 91.94 193 GLU A C 1
ATOM 1608 O O . GLU A 1 193 ? 35.625 11.176 -56.924 1.00 91.94 193 GLU A O 1
ATOM 1613 N N . HIS A 1 194 ? 34.832 9.126 -56.471 1.00 91.62 194 HIS A N 1
ATOM 1614 C CA . HIS A 1 194 ? 35.588 8.451 -57.526 1.00 91.62 194 HIS A CA 1
ATOM 1615 C C . HIS A 1 194 ? 35.208 8.972 -58.921 1.00 91.62 194 HIS A C 1
ATOM 1617 O O . HIS A 1 194 ? 36.084 9.296 -59.727 1.00 91.62 194 HIS A O 1
ATOM 1623 N N . MET A 1 195 ? 33.913 9.149 -59.204 1.00 89.25 195 MET A N 1
ATOM 1624 C CA . MET A 1 195 ? 33.457 9.752 -60.461 1.00 89.25 195 MET A CA 1
ATOM 1625 C C . MET A 1 195 ? 33.948 11.198 -60.630 1.00 89.25 195 MET A C 1
ATOM 1627 O O . MET A 1 195 ? 34.407 11.582 -61.711 1.00 89.25 195 MET A O 1
ATOM 1631 N N . GLN A 1 196 ? 33.911 12.012 -59.572 1.00 88.56 196 GLN A N 1
ATOM 1632 C CA . GLN A 1 196 ? 34.454 13.375 -59.607 1.00 88.56 196 GLN A CA 1
ATOM 1633 C C . GLN A 1 196 ? 35.966 13.382 -59.871 1.00 88.56 196 GLN A C 1
ATOM 1635 O O . GLN A 1 196 ? 36.462 14.194 -60.655 1.00 88.56 196 GLN A O 1
ATOM 1640 N N . GLN A 1 197 ? 36.718 12.462 -59.268 1.00 88.12 197 GLN A N 1
ATOM 1641 C CA . GLN A 1 197 ? 38.146 12.319 -59.546 1.00 88.12 197 GLN A CA 1
ATOM 1642 C C . GLN A 1 197 ? 38.405 11.883 -60.993 1.00 88.12 197 GLN A C 1
ATOM 1644 O O . GLN A 1 197 ? 39.263 12.474 -61.652 1.00 88.12 197 GLN A O 1
ATOM 1649 N N . GLY A 1 198 ? 37.631 10.927 -61.515 1.00 88.06 198 GLY A N 1
ATOM 1650 C CA . GLY A 1 198 ? 37.712 10.471 -62.905 1.00 88.06 198 GLY A CA 1
ATOM 1651 C C . GLY A 1 198 ? 37.453 11.593 -63.913 1.00 88.06 198 GLY A C 1
ATOM 1652 O O . GLY A 1 198 ? 38.262 11.820 -64.816 1.00 88.06 198 GLY A O 1
ATOM 1653 N N . THR A 1 199 ? 36.385 12.373 -63.723 1.00 85.75 199 THR A N 1
ATOM 1654 C CA . THR A 1 199 ? 36.092 13.536 -64.584 1.00 85.75 199 THR A CA 1
ATOM 1655 C C . THR A 1 199 ? 37.191 14.597 -64.504 1.00 85.75 199 THR A C 1
ATOM 1657 O O . THR A 1 199 ? 37.611 15.136 -65.531 1.00 85.75 199 THR A O 1
ATOM 1660 N N . ARG A 1 200 ? 37.734 14.859 -63.309 1.00 85.19 200 ARG A N 1
ATOM 1661 C CA . ARG A 1 200 ? 38.846 15.800 -63.114 1.00 85.19 200 ARG A CA 1
ATOM 1662 C C . ARG A 1 200 ? 40.139 15.319 -63.776 1.00 85.19 200 ARG A C 1
ATOM 1664 O O . ARG A 1 200 ? 40.859 16.139 -64.346 1.00 85.19 200 ARG A O 1
ATOM 1671 N N . ALA A 1 201 ? 40.439 14.022 -63.720 1.00 87.56 201 ALA A N 1
ATOM 1672 C CA . ALA A 1 201 ? 41.587 13.422 -64.397 1.00 87.56 201 ALA A CA 1
ATOM 1673 C C . ALA A 1 201 ? 41.442 13.517 -65.923 1.00 87.56 201 ALA A C 1
ATOM 1675 O O . ALA A 1 201 ? 42.359 13.992 -66.595 1.00 87.56 201 ALA A O 1
ATOM 1676 N N . HIS A 1 202 ? 40.262 13.187 -66.456 1.00 85.19 202 HIS A N 1
ATOM 1677 C CA . HIS A 1 202 ? 39.956 13.333 -67.878 1.00 85.19 202 HIS A CA 1
ATOM 1678 C C . HIS A 1 202 ? 40.084 14.794 -68.345 1.00 85.19 202 HIS A C 1
ATOM 1680 O O . HIS A 1 202 ? 40.728 15.080 -69.355 1.00 85.19 202 HIS A O 1
ATOM 1686 N N . ALA A 1 203 ? 39.545 15.750 -67.580 1.00 88.12 203 ALA A N 1
ATOM 1687 C CA . ALA A 1 203 ? 39.666 17.177 -67.878 1.00 88.12 203 ALA A CA 1
ATOM 1688 C C . ALA A 1 203 ? 41.129 17.660 -67.867 1.00 88.12 203 ALA A C 1
ATOM 1690 O O . ALA A 1 203 ? 41.533 18.427 -68.746 1.00 88.12 203 ALA A O 1
ATOM 1691 N N . LYS A 1 204 ? 41.943 17.192 -66.907 1.00 89.94 204 LYS A N 1
ATOM 1692 C CA . LYS A 1 204 ? 43.387 17.476 -66.863 1.00 89.94 204 LYS A CA 1
ATOM 1693 C C . LYS A 1 204 ? 44.109 16.919 -68.093 1.00 89.94 204 LYS A C 1
ATOM 1695 O O . LYS A 1 204 ? 44.858 17.666 -68.719 1.00 89.94 204 LYS A O 1
ATOM 1700 N N . GLY A 1 205 ? 43.848 15.666 -68.470 1.00 89.06 205 GLY A N 1
ATOM 1701 C CA . GLY A 1 205 ? 44.428 15.040 -69.664 1.00 89.06 205 GLY A CA 1
ATOM 1702 C C . GLY A 1 205 ? 44.061 15.783 -70.951 1.00 89.06 205 GLY A C 1
ATOM 1703 O O . GLY A 1 205 ? 44.935 16.140 -71.737 1.00 89.06 205 GLY A O 1
ATOM 1704 N N . ALA A 1 206 ? 42.784 16.136 -71.121 1.00 89.06 206 ALA A N 1
ATOM 1705 C CA . ALA A 1 206 ? 42.321 16.909 -72.272 1.00 89.06 206 ALA A CA 1
ATOM 1706 C C . ALA A 1 206 ? 42.956 18.310 -72.345 1.00 89.06 206 ALA A C 1
ATOM 1708 O O . ALA A 1 206 ? 43.215 18.821 -73.434 1.00 89.06 206 ALA A O 1
ATOM 1709 N N . ARG A 1 207 ? 43.207 18.957 -71.199 1.00 88.94 207 ARG A N 1
ATOM 1710 C CA . ARG A 1 207 ? 43.892 20.257 -71.147 1.00 88.94 207 ARG A CA 1
ATOM 1711 C C . ARG A 1 207 ? 45.376 20.131 -71.493 1.00 88.94 207 ARG A C 1
ATOM 1713 O O . ARG A 1 207 ? 45.884 20.985 -72.214 1.00 88.94 207 ARG A O 1
ATOM 1720 N N . ALA A 1 208 ? 46.043 19.079 -71.018 1.00 91.56 208 ALA A N 1
ATOM 1721 C CA . ALA A 1 208 ? 47.437 18.793 -71.351 1.00 91.56 208 ALA A CA 1
ATOM 1722 C C . ALA A 1 208 ? 47.612 18.546 -72.858 1.00 91.56 208 ALA A C 1
ATOM 1724 O O . ALA A 1 208 ? 48.425 19.216 -73.487 1.00 91.56 208 ALA A O 1
ATOM 1725 N N . LEU A 1 209 ? 46.764 17.700 -73.455 1.00 92.50 209 LEU A N 1
ATOM 1726 C CA . LEU A 1 209 ? 46.759 17.450 -74.901 1.00 92.50 209 LEU A CA 1
ATOM 1727 C C . LEU A 1 209 ? 46.520 18.728 -75.717 1.00 92.50 209 LEU A C 1
ATOM 1729 O O . LEU A 1 209 ? 47.235 18.985 -76.682 1.00 92.50 209 LEU A O 1
ATOM 1733 N N . ARG A 1 210 ? 45.557 19.575 -75.322 1.00 92.00 210 ARG A N 1
ATOM 1734 C CA . ARG A 1 210 ? 45.336 20.877 -75.984 1.00 92.00 210 ARG A CA 1
ATOM 1735 C C . ARG A 1 210 ? 46.563 21.783 -75.906 1.00 92.00 210 ARG A C 1
ATOM 1737 O O . ARG A 1 210 ? 46.895 22.431 -76.894 1.00 92.00 210 ARG A O 1
ATOM 1744 N N . ALA A 1 211 ? 47.224 21.834 -74.750 1.00 91.31 211 ALA A N 1
ATOM 1745 C CA . ALA A 1 211 ? 48.436 22.628 -74.575 1.00 91.31 211 ALA A CA 1
ATOM 1746 C C . ALA A 1 211 ? 49.587 22.108 -75.451 1.00 91.31 211 ALA A C 1
ATOM 1748 O O . ALA A 1 211 ? 50.331 22.904 -76.016 1.00 91.31 211 ALA A O 1
ATOM 1749 N N . GLU A 1 212 ? 49.713 20.791 -75.603 1.00 93.38 212 GLU A N 1
ATOM 1750 C CA . GLU A 1 212 ? 50.722 20.163 -76.458 1.00 93.38 212 GLU A CA 1
ATOM 1751 C C . GLU A 1 212 ? 50.476 20.445 -77.945 1.00 93.38 212 GLU A C 1
ATOM 1753 O O . GLU A 1 212 ? 51.388 20.878 -78.648 1.00 93.38 212 GLU A O 1
ATOM 1758 N N . ILE A 1 213 ? 49.222 20.329 -78.399 1.00 93.94 213 ILE A N 1
ATOM 1759 C CA . ILE A 1 213 ? 48.819 20.714 -79.760 1.00 93.94 213 ILE A CA 1
ATOM 1760 C C . ILE A 1 213 ? 49.116 22.198 -80.013 1.00 93.94 213 ILE A C 1
ATOM 1762 O O . ILE A 1 213 ? 49.663 22.536 -81.060 1.00 93.94 213 ILE A O 1
ATOM 1766 N N . SER A 1 214 ? 48.801 23.082 -79.059 1.00 92.62 214 SER A N 1
ATOM 1767 C CA . SER A 1 214 ? 49.084 24.520 -79.179 1.00 92.62 214 SER A CA 1
ATOM 1768 C C . SER A 1 214 ? 50.580 24.792 -79.334 1.00 92.62 214 SER A C 1
ATOM 1770 O O . SER A 1 214 ? 50.977 25.518 -80.240 1.00 92.62 214 SER A O 1
ATOM 1772 N N . LYS A 1 215 ? 51.421 24.155 -78.509 1.00 94.38 215 LYS A N 1
ATOM 1773 C CA . LYS A 1 215 ? 52.883 24.285 -78.602 1.00 94.38 215 LYS A CA 1
ATOM 1774 C C . LYS A 1 215 ? 53.424 23.791 -79.942 1.00 94.38 215 LYS A C 1
ATOM 1776 O O . LYS A 1 215 ? 54.306 24.426 -80.509 1.00 94.38 215 LYS A O 1
ATOM 1781 N N . GLU A 1 216 ? 52.921 22.673 -80.461 1.00 93.88 216 GLU A N 1
ATOM 1782 C CA . GLU A 1 216 ? 53.329 22.181 -81.784 1.00 93.88 216 GLU A CA 1
ATOM 1783 C C . GLU A 1 216 ? 52.881 23.106 -82.919 1.00 93.88 216 GLU A C 1
ATOM 1785 O O . GLU A 1 216 ? 53.633 23.328 -83.870 1.00 93.88 216 GLU A O 1
ATOM 1790 N N . LEU A 1 217 ? 51.689 23.699 -82.821 1.00 92.06 217 LEU A N 1
ATOM 1791 C CA . LEU A 1 217 ? 51.245 24.716 -83.774 1.00 92.06 217 LEU A CA 1
ATOM 1792 C C . LEU A 1 217 ? 52.138 25.959 -83.726 1.00 92.06 217 LEU A C 1
ATOM 1794 O O . LEU A 1 217 ? 52.563 26.427 -84.779 1.00 92.06 217 LEU A O 1
ATOM 1798 N N . GLU A 1 218 ? 52.480 26.447 -82.533 1.00 91.50 218 GLU A N 1
ATOM 1799 C CA . GLU A 1 218 ? 53.405 27.571 -82.352 1.00 91.50 218 GLU A CA 1
ATOM 1800 C C . GLU A 1 218 ? 54.779 27.269 -82.958 1.00 91.50 218 GLU A C 1
ATOM 1802 O O . GLU A 1 218 ? 55.282 28.060 -83.754 1.00 91.50 218 GLU A O 1
ATOM 1807 N N . LYS A 1 219 ? 55.362 26.094 -82.677 1.00 93.38 219 LYS A N 1
ATOM 1808 C CA . LYS A 1 219 ? 56.633 25.665 -83.288 1.00 93.38 219 LYS A CA 1
ATOM 1809 C C . LYS A 1 219 ? 56.551 25.619 -84.813 1.00 93.38 219 LYS A C 1
ATOM 1811 O O . LYS A 1 219 ? 57.456 26.106 -85.490 1.00 93.38 219 LYS A O 1
ATOM 1816 N N . LYS A 1 220 ? 55.472 25.056 -85.371 1.00 93.88 220 LYS A N 1
ATOM 1817 C CA . LYS A 1 220 ? 55.253 25.012 -86.825 1.00 93.88 220 LYS A CA 1
ATOM 1818 C C . LYS A 1 220 ? 55.120 26.411 -87.417 1.00 93.88 220 LYS A C 1
ATOM 1820 O O . LYS A 1 220 ? 55.706 26.675 -88.463 1.00 93.88 220 LYS A O 1
ATOM 1825 N N . MET A 1 221 ? 54.393 27.313 -86.759 1.00 90.75 221 MET A N 1
ATOM 1826 C CA . MET A 1 221 ? 54.280 28.708 -87.186 1.00 90.75 221 MET A CA 1
ATOM 1827 C C . MET A 1 221 ? 55.640 29.407 -87.172 1.00 90.75 221 MET A C 1
ATOM 1829 O O . MET A 1 221 ? 55.989 30.042 -88.166 1.00 90.75 221 MET A O 1
ATOM 1833 N N . SER A 1 222 ? 56.433 29.235 -86.111 1.00 91.44 222 SER A N 1
ATOM 1834 C CA . SER A 1 222 ? 57.795 29.774 -86.024 1.00 91.44 222 SER A CA 1
ATOM 1835 C C . SER A 1 222 ? 58.687 29.243 -87.144 1.00 91.44 222 SER A C 1
ATOM 1837 O O . SER A 1 222 ? 59.298 30.034 -87.853 1.00 91.44 222 SER A O 1
ATOM 1839 N N . SER A 1 223 ? 58.676 27.931 -87.399 1.00 91.56 223 SER A N 1
ATOM 1840 C CA . SER A 1 223 ? 59.414 27.312 -88.511 1.00 91.56 223 SER A CA 1
ATOM 1841 C C . SER A 1 223 ? 59.004 27.872 -89.881 1.00 91.56 223 SER A C 1
ATOM 1843 O O . SER A 1 223 ? 59.855 28.177 -90.719 1.00 91.56 223 SER A O 1
ATOM 1845 N N . VAL A 1 224 ? 57.700 28.043 -90.126 1.00 92.62 224 VAL A N 1
ATOM 1846 C CA . VAL A 1 224 ? 57.196 28.631 -91.376 1.00 92.62 224 VAL A CA 1
ATOM 1847 C C . VAL A 1 224 ? 57.636 30.088 -91.512 1.00 92.62 224 VAL A C 1
ATOM 1849 O O . VAL A 1 224 ? 58.020 30.502 -92.606 1.00 92.62 224 VAL A O 1
ATOM 1852 N N . MET A 1 225 ? 57.592 30.865 -90.428 1.00 88.62 225 MET A N 1
ATOM 1853 C CA . MET A 1 225 ? 58.043 32.257 -90.421 1.00 88.62 225 MET A CA 1
ATOM 1854 C C . MET A 1 225 ? 59.549 32.356 -90.655 1.00 88.62 225 MET A C 1
ATOM 1856 O O . MET A 1 225 ? 59.956 33.107 -91.534 1.00 88.62 225 MET A O 1
ATOM 1860 N N . GLU A 1 226 ? 60.368 31.555 -89.973 1.00 88.38 226 GLU A N 1
ATOM 1861 C CA . GLU A 1 226 ? 61.813 31.468 -90.216 1.00 88.38 226 GLU A CA 1
ATOM 1862 C C . GLU A 1 226 ? 62.117 31.135 -91.676 1.00 88.38 226 GLU A C 1
ATOM 1864 O O . GLU A 1 226 ? 62.945 31.796 -92.305 1.00 88.38 226 GLU A O 1
ATOM 1869 N N . LYS A 1 227 ? 61.400 30.165 -92.258 1.00 91.00 227 LYS A N 1
ATOM 1870 C CA . LYS A 1 227 ? 61.556 29.806 -93.670 1.00 91.00 227 LYS A CA 1
ATOM 1871 C C . LYS A 1 227 ? 61.174 30.960 -94.599 1.00 91.00 227 LYS A C 1
ATOM 1873 O O . LYS A 1 227 ? 61.944 31.287 -95.496 1.00 91.00 227 LYS A O 1
ATOM 1878 N N . LYS A 1 228 ? 60.033 31.621 -94.363 1.00 90.06 228 LYS A N 1
ATOM 1879 C CA . LYS A 1 228 ? 59.612 32.806 -95.134 1.00 90.06 228 LYS A CA 1
ATOM 1880 C C . LYS A 1 228 ? 60.626 33.945 -95.033 1.00 90.06 228 LYS A C 1
ATOM 1882 O O . LYS A 1 228 ? 60.926 34.569 -96.047 1.00 90.06 228 LYS A O 1
ATOM 1887 N N . MET A 1 229 ? 61.157 34.202 -93.839 1.00 87.81 229 MET A N 1
ATOM 1888 C CA . MET A 1 229 ? 62.182 35.221 -93.617 1.00 87.81 229 MET A CA 1
ATOM 1889 C C . MET A 1 229 ? 63.486 34.848 -94.324 1.00 87.81 229 MET A C 1
ATOM 1891 O O . MET A 1 229 ? 64.053 35.691 -95.008 1.00 87.81 229 MET A O 1
ATOM 1895 N N . SER A 1 230 ? 63.915 33.584 -94.259 1.00 86.75 230 SER A N 1
ATOM 1896 C CA . SER A 1 230 ? 65.086 33.089 -94.993 1.00 86.75 230 SER A CA 1
ATOM 1897 C C . SER A 1 230 ? 64.919 33.241 -96.507 1.00 86.75 230 SER A C 1
ATOM 1899 O O . SER A 1 230 ? 65.819 33.745 -97.176 1.00 86.75 230 SER A O 1
ATOM 1901 N N . ASP A 1 231 ? 63.763 32.869 -97.058 1.00 88.06 231 ASP A N 1
ATOM 1902 C CA . ASP A 1 231 ? 63.477 32.994 -98.490 1.00 88.06 231 ASP A CA 1
ATOM 1903 C C . ASP A 1 231 ? 63.401 34.464 -98.935 1.00 88.06 231 ASP A C 1
ATOM 1905 O O . ASP A 1 231 ? 63.901 34.815 -100.006 1.00 88.06 231 ASP A O 1
ATOM 1909 N N . MET A 1 232 ? 62.837 35.351 -98.106 1.00 85.75 232 MET A N 1
ATOM 1910 C CA . MET A 1 232 ? 62.829 36.796 -98.352 1.00 85.75 232 MET A CA 1
ATOM 1911 C C . MET A 1 232 ? 64.241 37.390 -98.273 1.00 85.75 232 MET A C 1
ATOM 1913 O O . MET A 1 232 ? 64.626 38.136 -99.169 1.00 85.75 232 MET A O 1
ATOM 1917 N N . SER A 1 233 ? 65.049 37.006 -97.277 1.00 82.94 233 SER A N 1
ATOM 1918 C CA . SER A 1 233 ? 66.463 37.386 -97.177 1.00 82.94 233 SER A CA 1
ATOM 1919 C C . SER A 1 233 ? 67.269 36.899 -98.378 1.00 82.94 233 SER A C 1
ATOM 1921 O O . SER A 1 233 ? 68.067 37.664 -98.907 1.00 82.94 233 SER A O 1
ATOM 1923 N N . LYS A 1 234 ? 67.033 35.677 -98.873 1.00 82.00 234 LYS A N 1
ATOM 1924 C CA . LYS A 1 234 ? 67.661 35.170 -100.105 1.00 82.00 234 LYS A CA 1
ATOM 1925 C C . LYS A 1 234 ? 67.244 35.977 -101.334 1.00 82.00 234 LYS A C 1
ATOM 1927 O O . LYS A 1 234 ? 68.097 36.294 -102.158 1.00 82.00 234 LYS A O 1
ATOM 1932 N N . ARG A 1 235 ? 65.962 36.351 -101.455 1.00 80.38 235 ARG A N 1
ATOM 1933 C CA . ARG A 1 235 ? 65.486 37.238 -102.535 1.00 80.38 235 ARG A CA 1
ATOM 1934 C C . ARG A 1 235 ? 66.136 38.618 -102.461 1.00 80.38 235 ARG A C 1
ATOM 1936 O O . ARG A 1 235 ? 66.629 39.089 -103.477 1.00 80.38 235 ARG A O 1
ATOM 1943 N N . LEU A 1 236 ? 66.201 39.229 -101.278 1.00 75.19 236 LEU A N 1
ATOM 1944 C CA . LEU A 1 236 ? 66.870 40.518 -101.072 1.00 75.19 236 LEU A CA 1
ATOM 1945 C C . LEU A 1 236 ? 68.369 40.426 -101.387 1.00 75.19 236 LEU A C 1
ATOM 1947 O O . LEU A 1 236 ? 68.902 41.271 -102.098 1.00 75.19 236 LEU A O 1
ATOM 1951 N N . PHE A 1 237 ? 69.042 39.362 -100.948 1.00 68.19 237 PHE A N 1
ATOM 1952 C CA . PHE A 1 237 ? 70.452 39.128 -101.257 1.00 68.19 237 PHE A CA 1
ATOM 1953 C C . PHE A 1 237 ? 70.686 38.931 -102.765 1.00 68.19 237 PHE A C 1
ATOM 1955 O O . PHE A 1 237 ? 71.663 39.435 -103.305 1.00 68.19 237 PHE A O 1
ATOM 1962 N N . SER A 1 238 ? 69.757 38.288 -103.478 1.00 68.56 238 SER A N 1
ATOM 1963 C CA . SER A 1 238 ? 69.788 38.189 -104.944 1.00 68.56 238 SER A CA 1
ATOM 1964 C C . SER A 1 238 ? 69.496 39.518 -105.657 1.00 68.56 238 SER A C 1
ATOM 1966 O O . SER A 1 238 ? 69.942 39.693 -106.787 1.00 68.56 238 SER A O 1
ATOM 1968 N N . GLN A 1 239 ? 68.747 40.434 -105.036 1.00 62.34 239 GLN A N 1
ATOM 1969 C CA . GLN A 1 239 ? 68.365 41.731 -105.611 1.00 62.34 239 GLN A CA 1
ATOM 1970 C C . GLN A 1 239 ? 69.431 42.819 -105.377 1.00 62.34 239 GLN A C 1
ATOM 1972 O O . GLN A 1 239 ? 69.548 43.735 -106.186 1.00 62.34 239 GLN A O 1
ATOM 1977 N N . PHE A 1 240 ? 70.235 42.695 -104.312 1.00 59.88 240 PHE A N 1
ATOM 1978 C CA . PHE A 1 240 ? 71.280 43.661 -103.934 1.00 59.88 240 PHE A CA 1
ATOM 1979 C C . PHE A 1 240 ? 72.725 43.123 -104.016 1.00 59.88 240 PHE A C 1
ATOM 1981 O O . PHE A 1 240 ? 73.666 43.909 -103.982 1.00 59.88 240 PHE A O 1
ATOM 1988 N N . GLY A 1 241 ? 72.936 41.809 -104.148 1.00 53.72 241 GLY A N 1
ATOM 1989 C CA . GLY A 1 241 ? 74.266 41.173 -104.163 1.00 53.72 241 GLY A CA 1
ATOM 1990 C C . GLY A 1 241 ? 74.962 41.129 -105.529 1.00 53.72 241 GLY A C 1
ATOM 1991 O O . GLY A 1 241 ? 76.072 40.615 -105.646 1.00 53.72 241 GLY A O 1
ATOM 1992 N N . GLY A 1 242 ? 74.335 41.667 -106.574 1.00 51.81 242 GLY A N 1
ATOM 1993 C CA . GLY A 1 242 ? 74.903 41.767 -107.916 1.00 51.81 242 GLY A CA 1
ATOM 1994 C C . GLY A 1 242 ? 75.593 43.104 -108.177 1.00 51.81 242 GLY A C 1
ATOM 1995 O O . GLY A 1 242 ? 75.248 43.768 -109.144 1.00 51.81 242 GLY A O 1
ATOM 1996 N N . SER A 1 243 ? 76.543 43.530 -107.343 1.00 45.62 243 SER A N 1
ATOM 1997 C CA . SER A 1 243 ? 77.396 44.679 -107.677 1.00 45.62 243 SER A CA 1
ATOM 1998 C C . SER A 1 243 ? 78.828 44.431 -107.221 1.00 45.62 243 SER A C 1
ATOM 2000 O O . SER A 1 243 ? 79.229 44.800 -106.122 1.00 45.62 243 SER A O 1
ATOM 2002 N N . LYS A 1 244 ? 79.597 43.781 -108.102 1.00 52.25 244 LYS A N 1
ATOM 2003 C CA . LYS A 1 244 ? 81.060 43.755 -108.043 1.00 52.25 244 LYS A CA 1
ATOM 2004 C C . LYS A 1 244 ? 81.597 45.175 -108.223 1.00 52.25 244 LYS A C 1
ATOM 2006 O O . LYS A 1 244 ? 81.361 45.767 -109.276 1.00 52.25 244 LYS A O 1
ATOM 2011 N N . ARG A 1 245 ? 82.390 45.645 -107.265 1.00 43.84 245 ARG A N 1
ATOM 2012 C CA . ARG A 1 245 ? 83.640 46.372 -107.509 1.00 43.84 245 ARG A CA 1
ATOM 2013 C C . ARG A 1 245 ? 84.644 45.965 -106.448 1.00 43.84 245 ARG A C 1
ATOM 2015 O O . ARG A 1 245 ? 84.223 45.882 -105.276 1.00 43.84 245 ARG A O 1
#

Solvent-accessible surface area (backbone atoms only — not comparable to full-atom values): 13794 Å² total; per-residue (Å²): 136,92,85,83,78,84,79,78,74,81,68,61,66,56,58,52,52,51,52,52,52,54,49,52,52,50,53,51,51,52,54,49,52,51,51,50,51,52,50,51,53,52,51,50,51,52,50,50,54,50,49,53,60,53,56,69,68,50,64,62,68,85,55,91,49,76,71,39,55,56,48,53,52,52,55,45,50,77,75,42,95,57,88,78,54,68,48,61,56,49,48,66,67,45,32,28,88,87,67,48,60,78,41,70,70,58,48,52,52,42,53,51,47,46,53,50,50,51,50,34,65,73,69,69,48,50,74,67,54,54,52,50,51,51,50,52,54,48,53,52,51,50,53,53,49,56,54,54,50,50,56,50,50,53,50,52,50,53,51,51,52,54,53,46,55,56,45,52,56,52,49,51,53,50,52,52,53,50,50,55,52,50,52,50,55,50,49,54,48,53,52,51,50,49,51,53,50,51,54,52,50,50,52,50,52,56,49,50,52,51,52,51,53,50,52,52,52,51,52,50,50,49,52,52,48,53,50,53,50,49,53,50,50,51,50,49,46,67,72,67,66,82,67,92,129